Protein 8BAX (pdb70)

Secondary structure (DSSP, 8-state):
----SEEEEEETTEEEEEESS-SSEEES-HHHHHHHHHHTPPP-EE--SS--GGGGGGGSTTSEE-B-SSSB-HHHHHHH--SEEEE-GGGGGGHHHHHHHS-EEE----GGGHHHHHHHHHHHHHHHHT-HHHHHHHHHHHHHHHHHHHTT-TT--EEEEEEETTEEEEE-TTSTTTHHHHTT-PPBSSTT----STT-EEE-HHHHHHH--SEEEEEEHHHHHTSS--HHHHH-SHHHHTSHHHHTT-EEEE-HHHHTS--SSHHHHHHHHHHHHHHH-

B-factor: mean 32.68, std 13.26, range [14.47, 183.55]

Nearest PDB structures (foldseek):
  8baw-assembly2_B  TM=1.001E+00  e=1.312E-54  Geobacillus stearothermophilus
  5lwh-assembly1_A  TM=9.461E-01  e=7.878E-35  Campylobacter jejuni
  5tcy-assembly3_C  TM=9.476E-01  e=1.260E-33  Campylobacter jejuni BJ-CJGB96299
  5oah-assembly2_B  TM=9.542E-01  e=1.905E-33  Campylobacter jejuni
  5mbt-assembly3_C  TM=9.292E-01  e=2.709E-32  Campylobacter jejuni

Foldseek 3Di:
DDDDQWDWAQAPQGTFTFGQQWDEEEELAVQVVVQCVLLVHDYAAYALPFAQPVNCVNVDPSHDHQHHSQDGNLVVLQVRLGREYEHEDSCSVVQVVSVVRYTYHYQYAQQLCRLVSLLVSSCVVCRSNVNNVVSVVLNVVLVVLLVVQLVQLPPFAEWEWEDDPLFIATDEDSELPPCVCVRSPNHHLDNPQDFHDLRHHTDDLLVVLVSQGLAYEYEQPCCRVVVDGDTCVSQPDDSNCNHNRNVVVLYQYQYCSLRPSHDSHSVSSSVRSVSVVVSRD

Sequence (281 aa):
TEQAEEMTIKHQLGEAKVKKNPEKVVVFDFGVLDTLDKLGVKVTALPQMNVPKYLEKYKSSDYQNVGSLMEPDFEKLSEIKPDVIFISGRRQANLYDKLKEIGPTVYIGIDTQHYWDSFTNNMKLIGQMFGKEKEVDEELANIEKQIEEVKTKAADKKALIILTTGGKVSAYGKGSRFGLIHDVLGVPAADPNLKVTNPHGQSVSFEYIAEKNPDYLFVIDRDAVVEGKPTAKQTIENALVKKTKAYQNGHIVYLDPNYWYLSGGGLTSVSEMIKQVEEGLK

Structure (mmCIF, N/CA/C/O backbone):
data_8BAX
#
_entry.id   8BAX
#
_cell.length_a   34.158
_cell.length_b   66.652
_cell.length_c   117.055
_cell.angle_alpha   90.000
_cell.angle_beta   90.000
_cell.angle_gamma   90.000
#
_symmetry.space_group_name_H-M   'P 21 21 21'
#
loop_
_entity.id
_entity.type
_entity.pdbx_description
1 polymer 'Siderophore ABC transporter substrate-binding protein'
2 non-polymer 'FE (III) ION'
3 non-polymer Azotochelin
4 water water
#
loop_
_atom_site.group_PDB
_atom_site.id
_atom_site.type_symbol
_atom_site.label_atom_id
_atom_site.label_alt_id
_atom_site.label_comp_id
_atom_site.label_asym_id
_atom_site.label_entity_id
_atom_site.label_seq_id
_atom_site.pdbx_PDB_ins_code
_atom_site.Cartn_x
_atom_site.Cartn_y
_atom_site.Cartn_z
_atom_site.occupancy
_atom_site.B_iso_or_equiv
_atom_site.auth_seq_id
_atom_site.auth_comp_id
_atom_site.auth_asym_id
_atom_site.auth_atom_id
_atom_site.pdbx_PDB_model_num
ATOM 1 N N . THR A 1 20 ? 23.086 7.796 -46.275 1.000 38.131 20 THR A N 1
ATOM 2 C CA . THR A 1 20 ? 24.252 6.933 -45.940 1.000 38.406 20 THR A CA 1
ATOM 3 C C . THR A 1 20 ? 23.764 5.603 -45.371 1.000 42.474 20 THR A C 1
ATOM 4 O O . THR A 1 20 ? 22.915 5.590 -44.480 1.000 49.847 20 THR A O 1
ATOM 15 N N . GLU A 1 21 ? 24.341 4.503 -45.876 1.000 42.005 21 GLU A N 1
ATOM 16 C CA . GLU A 1 21 ? 24.053 3.161 -45.385 1.000 37.233 21 GLU A CA 1
ATOM 17 C C . GLU A 1 21 ? 24.786 2.957 -44.056 1.000 35.424 21 GLU A C 1
ATOM 18 O O . GLU A 1 21 ? 26.009 3.089 -43.977 1.000 38.607 21 GLU A O 1
ATOM 30 N N . GLN A 1 22 ? 24.022 2.643 -43.007 1.000 37.862 22 GLN A N 1
ATOM 31 C CA . GLN A 1 22 ? 24.563 2.480 -41.667 1.000 40.464 22 GLN A CA 1
ATOM 32 C C . GLN A 1 22 ? 24.516 1.006 -41.283 1.000 44.999 22 GLN A C 1
ATOM 33 O O . GLN A 1 22 ? 23.803 0.219 -41.907 1.000 37.009 22 GLN A O 1
ATOM 47 N N . ALA A 1 23 ? 25.295 0.651 -40.252 1.000 48.896 23 ALA A N 1
ATOM 48 C CA . ALA A 1 23 ? 25.179 -0.644 -39.590 1.000 40.994 23 ALA A CA 1
ATOM 49 C C . ALA A 1 23 ? 23.728 -0.865 -39.131 1.000 41.469 23 ALA A C 1
ATOM 50 O O . ALA A 1 23 ? 23.036 0.094 -38.782 1.000 44.044 23 ALA A O 1
ATOM 57 N N . GLU A 1 24 ? 23.260 -2.128 -39.172 1.000 43.673 24 GLU A N 1
ATOM 58 C CA . GLU A 1 24 ? 21.931 -2.507 -38.699 1.000 43.408 24 GLU A CA 1
ATOM 59 C C . GLU A 1 24 ? 21.937 -2.872 -37.212 1.000 41.398 24 GLU A C 1
ATOM 60 O O . GLU A 1 24 ? 20.884 -2.848 -36.568 1.000 67.308 24 GLU A O 1
ATOM 72 N N . GLU A 1 25 ? 23.100 -3.273 -36.677 1.000 32.840 25 GLU A N 1
ATOM 73 C CA . GLU A 1 25 ? 23.218 -3.630 -35.274 1.000 36.045 25 GLU A CA 1
ATOM 74 C C . GLU A 1 25 ? 23.723 -2.436 -34.489 1.000 34.310 25 GLU A C 1
ATOM 75 O O . GLU A 1 25 ? 24.490 -1.627 -35.001 1.000 37.546 25 GLU A O 1
ATOM 87 N N . MET A 1 26 ? 23.331 -2.420 -33.219 1.000 29.457 26 MET A N 1
ATOM 88 C CA . MET A 1 26 ? 23.895 -1.560 -32.192 1.000 25.020 26 MET A CA 1
ATOM 89 C C . MET A 1 26 ? 25.064 -2.293 -31.536 1.000 26.288 26 MET A C 1
ATOM 90 O O . MET A 1 26 ? 24.968 -3.499 -31.319 1.000 30.651 26 MET A O 1
ATOM 104 N N . THR A 1 27 ? 26.110 -1.548 -31.153 1.000 27.654 27 THR A N 1
ATOM 105 C CA . THR A 1 27 ? 27.202 -2.066 -30.343 1.000 27.504 27 THR A CA 1
ATOM 106 C C . THR A 1 27 ? 27.065 -1.456 -28.953 1.000 27.537 27 THR A C 1
ATOM 107 O O . THR A 1 27 ? 27.152 -0.243 -28.785 1.000 36.751 27 THR A O 1
ATOM 118 N N . ILE A 1 28 ? 26.811 -2.301 -27.965 1.000 26.393 28 ILE A N 1
ATOM 119 C CA . ILE A 1 28 ? 26.390 -1.826 -26.659 1.000 27.294 28 ILE A CA 1
ATOM 120 C C . ILE A 1 28 ? 27.462 -2.264 -25.678 1.000 25.026 28 ILE A C 1
ATOM 121 O O . ILE A 1 28 ? 27.594 -3.459 -25.430 1.000 26.937 28 ILE A O 1
ATOM 137 N N . LYS A 1 29 ? 28.260 -1.301 -25.200 1.000 25.917 29 LYS A N 1
ATOM 138 C CA . LYS A 1 29 ? 29.265 -1.575 -24.182 1.000 27.606 29 LYS A CA 1
ATOM 139 C C . LYS A 1 29 ? 28.571 -1.501 -22.827 1.000 26.891 29 LYS A C 1
ATOM 140 O O . LYS A 1 29 ? 28.027 -0.470 -22.449 1.000 31.071 29 LYS A O 1
ATOM 159 N N . HIS A 1 30 ? 28.523 -2.621 -22.110 1.000 27.939 30 HIS A N 1
ATOM 160 C CA . HIS A 1 30 ? 27.851 -2.646 -20.819 1.000 24.490 30 HIS A CA 1
ATOM 161 C C . HIS A 1 30 ? 28.843 -3.131 -19.773 1.000 19.770 30 HIS A C 1
ATOM 162 O O . HIS A 1 30 ? 29.983 -3.436 -20.074 1.000 23.882 30 HIS A O 1
ATOM 177 N N . GLN A 1 31 ? 28.395 -3.162 -18.520 1.000 22.916 31 GLN A N 1
ATOM 178 C CA . GLN A 1 31 ? 29.268 -3.412 -17.387 1.000 25.670 31 GLN A CA 1
ATOM 179 C C . GLN A 1 31 ? 29.943 -4.784 -17.489 1.000 23.179 31 GLN A C 1
ATOM 180 O O . GLN A 1 31 ? 31.028 -4.970 -16.942 1.000 29.381 31 GLN A O 1
ATOM 194 N N . LEU A 1 32 ? 29.360 -5.735 -18.240 1.000 26.911 32 LEU A N 1
ATOM 195 C CA . LEU A 1 32 ? 29.914 -7.084 -18.313 1.000 23.639 32 LEU A CA 1
ATOM 196 C C . LEU A 1 32 ? 30.551 -7.397 -19.672 1.000 22.401 32 LEU A C 1
ATOM 197 O O . LEU A 1 32 ? 31.088 -8.479 -19.836 1.000 25.330 32 LEU A O 1
ATOM 213 N N . GLY A 1 33 ? 30.576 -6.449 -20.607 1.000 26.551 33 GLY A N 1
ATOM 214 C CA . GLY A 1 33 ? 31.150 -6.735 -21.912 1.000 27.340 33 GLY A CA 1
ATOM 215 C C . GLY A 1 33 ? 30.483 -5.904 -22.991 1.000 25.494 33 GLY A C 1
ATOM 216 O O . GLY A 1 33 ? 30.031 -4.797 -22.732 1.000 28.882 33 GLY A O 1
ATOM 220 N N . GLU A 1 34 ? 30.458 -6.436 -24.211 1.000 25.654 34 GLU A N 1
ATOM 221 C CA . GLU A 1 34 ? 29.839 -5.724 -25.309 1.000 31.810 34 GLU A CA 1
ATOM 222 C C . GLU A 1 34 ? 28.900 -6.693 -26.015 1.000 31.975 34 GLU A C 1
ATOM 223 O O . GLU A 1 34 ? 29.230 -7.861 -26.213 1.000 31.797 34 GLU A O 1
ATOM 235 N N . ALA A 1 35 ? 27.694 -6.205 -26.310 1.000 28.109 35 ALA A N 1
ATOM 236 C CA . ALA A 1 35 ? 26.709 -6.969 -27.048 1.000 30.859 35 ALA A CA 1
ATOM 237 C C . ALA A 1 35 ? 26.454 -6.268 -28.374 1.000 30.788 35 ALA A C 1
ATOM 238 O O . ALA A 1 35 ? 26.597 -5.052 -28.468 1.000 28.738 35 ALA A O 1
ATOM 245 N N . LYS A 1 36 ? 26.126 -7.057 -29.397 1.000 26.152 36 LYS A N 1
ATOM 246 C CA . LYS A 1 36 ? 25.678 -6.551 -30.677 1.000 31.821 36 LYS A CA 1
ATOM 247 C C . LYS A 1 36 ? 24.216 -6.944 -30.830 1.000 42.567 36 LYS A C 1
ATOM 248 O O . LYS A 1 36 ? 23.913 -8.130 -30.777 1.000 34.402 36 LYS A O 1
ATOM 267 N N . VAL A 1 37 ? 23.325 -5.961 -30.981 1.000 47.109 37 VAL A N 1
ATOM 268 C CA . VAL A 1 37 ? 21.894 -6.218 -30.981 1.000 39.168 37 VAL A CA 1
ATOM 269 C C . VAL A 1 37 ? 21.274 -5.539 -32.197 1.000 29.899 37 VAL A C 1
ATOM 270 O O . VAL A 1 37 ? 21.498 -4.353 -32.410 1.000 31.228 37 VAL A O 1
ATOM 283 N N . LYS A 1 38 ? 20.462 -6.275 -32.961 1.000 30.504 38 LYS A N 1
ATOM 284 C CA . LYS A 1 38 ? 19.702 -5.667 -34.036 1.000 34.845 38 LYS A CA 1
ATOM 285 C C . LYS A 1 38 ? 18.878 -4.526 -33.460 1.000 34.284 38 LYS A C 1
ATOM 286 O O . LYS A 1 38 ? 18.220 -4.703 -32.435 1.000 36.671 38 LYS A O 1
ATOM 305 N N . LYS A 1 39 ? 18.887 -3.375 -34.134 1.000 36.869 39 LYS A N 1
ATOM 306 C CA . LYS A 1 39 ? 17.943 -2.325 -33.800 1.000 32.364 39 LYS A CA 1
ATOM 307 C C . LYS A 1 39 ? 16.542 -2.910 -33.920 1.000 31.188 39 LYS A C 1
ATOM 308 O O . LYS A 1 39 ? 16.274 -3.681 -34.838 1.000 74.838 39 LYS A O 1
ATOM 327 N N . ASN A 1 40 ? 15.667 -2.538 -32.969 1.000 45.963 40 ASN A N 1
ATOM 328 C CA . ASN A 1 40 ? 14.282 -2.980 -32.988 1.000 36.169 40 ASN A CA 1
ATOM 329 C C . ASN A 1 40 ? 14.237 -4.505 -32.949 1.000 30.252 40 ASN A C 1
ATOM 330 O O . ASN A 1 40 ? 13.564 -5.138 -33.753 1.000 51.478 40 ASN A O 1
ATOM 341 N N . PRO A 1 41 ? 14.911 -5.144 -31.976 1.000 34.592 41 PRO A N 1
ATOM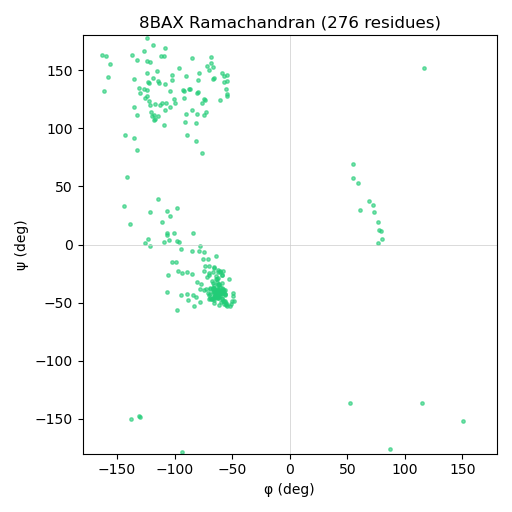 342 C CA . PRO A 1 41 ? 14.977 -6.604 -31.948 1.000 29.501 41 PRO A CA 1
ATOM 343 C C . PRO A 1 41 ? 13.600 -7.217 -31.695 1.000 29.436 41 PRO A C 1
ATOM 344 O O . PRO A 1 41 ? 12.814 -6.663 -30.940 1.000 30.152 41 PRO A O 1
ATOM 355 N N . GLU A 1 42 ? 13.315 -8.355 -32.341 1.000 39.544 42 GLU A N 1
ATOM 356 C CA . GLU A 1 42 ? 11.985 -8.944 -32.380 1.000 39.001 42 GLU A CA 1
ATOM 357 C C . GLU A 1 42 ? 11.658 -9.672 -31.075 1.000 26.107 42 GLU A C 1
ATOM 358 O O . GLU A 1 42 ? 10.584 -9.467 -30.513 1.000 31.542 42 GLU A O 1
ATOM 370 N N . LYS A 1 43 ? 12.589 -10.522 -30.629 1.000 31.179 43 LYS A N 1
ATOM 371 C CA . LYS A 1 43 ? 12.335 -11.429 -29.531 1.000 29.998 43 LYS A CA 1
ATOM 372 C C . LYS A 1 43 ? 13.125 -10.961 -28.309 1.000 25.989 43 LYS A C 1
ATOM 373 O O . LYS A 1 43 ? 14.330 -11.145 -28.225 1.000 31.376 43 LYS A O 1
ATOM 392 N N . VAL A 1 44 ? 12.391 -10.338 -27.388 1.000 20.733 44 VAL A N 1
ATOM 393 C CA . VAL A 1 44 ? 12.970 -9.618 -26.271 1.000 25.252 44 VAL A CA 1
ATOM 394 C C . VAL A 1 44 ? 12.647 -10.398 -25.007 1.000 20.678 44 VAL A C 1
ATOM 395 O O . VAL A 1 44 ? 11.477 -10.694 -24.772 1.000 27.537 44 VAL A O 1
ATOM 408 N N . VAL A 1 45 ? 13.725 -10.780 -24.315 1.000 19.235 45 VAL A N 1
ATOM 409 C CA . VAL A 1 45 ? 13.635 -11.521 -23.080 1.000 19.472 45 VAL A CA 1
ATOM 410 C C . VAL A 1 45 ? 14.174 -10.632 -21.963 1.000 16.923 45 VAL A C 1
ATOM 411 O O . VAL A 1 45 ? 15.223 -10.005 -22.095 1.000 22.665 45 VAL A O 1
ATOM 424 N N . VAL A 1 46 ? 13.511 -10.686 -20.800 1.000 19.014 46 VAL A N 1
ATOM 425 C CA . VAL A 1 46 ? 13.804 -9.710 -19.759 1.000 23.993 46 VAL A CA 1
ATOM 426 C C . VAL A 1 46 ? 13.919 -10.386 -18.389 1.000 20.176 46 VAL A C 1
ATOM 427 O O . VAL A 1 46 ? 12.942 -10.988 -17.961 1.000 22.743 46 VAL A O 1
ATOM 440 N N . PHE A 1 47 ? 15.105 -10.298 -17.765 1.000 21.508 47 PHE A N 1
ATOM 441 C CA . PHE A 1 47 ? 15.274 -10.807 -16.402 1.000 21.209 47 PHE A CA 1
ATOM 442 C C . PHE A 1 47 ? 15.382 -9.703 -15.350 1.000 18.533 47 PHE A C 1
ATOM 443 O O . PHE A 1 47 ? 15.588 -10.030 -14.183 1.000 21.213 47 PHE A O 1
ATOM 460 N N . ASP A 1 48 ? 15.147 -8.445 -15.722 1.000 18.922 48 ASP A N 1
ATOM 461 C CA . ASP A 1 48 ? 15.185 -7.297 -14.842 1.000 17.893 48 ASP A CA 1
ATOM 462 C C . ASP A 1 48 ? 13.808 -6.653 -14.919 1.000 17.912 48 ASP A C 1
ATOM 463 O O . ASP A 1 48 ? 13.327 -6.276 -15.976 1.000 20.306 48 ASP A O 1
ATOM 472 N N . PHE A 1 49 ? 13.117 -6.565 -13.771 1.000 21.293 49 PHE A N 1
ATOM 473 C CA . PHE A 1 49 ? 11.749 -6.089 -13.789 1.000 26.509 49 PHE A CA 1
ATOM 474 C C . PHE A 1 49 ? 11.674 -4.577 -14.012 1.000 35.372 49 PHE A C 1
ATOM 475 O O . PHE A 1 49 ? 10.602 -4.090 -14.373 1.000 48.140 49 PHE A O 1
ATOM 492 N N . GLY A 1 50 ? 12.758 -3.846 -13.701 1.000 27.847 50 GLY A N 1
ATOM 493 C CA . GLY A 1 50 ? 12.836 -2.435 -14.004 1.000 22.360 50 GLY A CA 1
ATOM 494 C C . GLY A 1 50 ? 12.754 -2.271 -15.535 1.000 20.307 50 GLY A C 1
ATOM 495 O O . GLY A 1 50 ? 12.013 -1.446 -16.024 1.000 24.062 50 GLY A O 1
ATOM 499 N N . VAL A 1 51 ? 13.526 -3.095 -16.222 1.000 18.290 51 VAL A N 1
ATOM 500 C CA . VAL A 1 51 ? 13.479 -3.065 -17.692 1.000 18.312 51 VAL A CA 1
ATOM 501 C C . VAL A 1 51 ? 12.079 -3.453 -18.157 1.000 19.240 51 VAL A C 1
ATOM 502 O O . VAL A 1 51 ? 11.526 -2.854 -19.080 1.000 20.239 51 VAL A O 1
ATOM 515 N N . LEU A 1 52 ? 11.516 -4.516 -17.592 1.000 21.286 52 LEU A N 1
ATOM 516 C CA . LEU A 1 52 ? 10.166 -4.920 -17.935 1.000 19.747 52 LEU A CA 1
ATOM 517 C C . LEU A 1 52 ? 9.184 -3.758 -17.840 1.000 20.327 52 LEU A C 1
ATOM 518 O O . LEU A 1 52 ? 8.378 -3.556 -18.753 1.000 25.896 52 LEU A O 1
ATOM 534 N N . ASP A 1 53 ? 9.169 -3.043 -16.697 1.000 23.884 53 ASP A N 1
ATOM 535 C CA . ASP A 1 53 ? 8.205 -1.960 -16.544 1.000 24.666 53 ASP A CA 1
ATOM 536 C C . ASP A 1 53 ? 8.467 -0.842 -17.578 1.000 19.762 53 ASP A C 1
ATOM 537 O O . ASP A 1 53 ? 7.547 -0.097 -17.934 1.000 26.048 53 ASP A O 1
ATOM 546 N N . THR A 1 54 ? 9.732 -0.696 -17.971 1.000 18.793 54 THR A N 1
ATOM 547 C CA . THR A 1 54 ? 10.139 0.317 -18.926 1.000 18.791 54 THR A CA 1
ATOM 548 C C . THR A 1 54 ? 9.580 -0.030 -20.302 1.000 18.561 54 THR A C 1
ATOM 549 O O . THR A 1 54 ? 8.951 0.818 -20.939 1.000 22.960 54 THR A O 1
ATOM 560 N N . LEU A 1 55 ? 9.728 -1.295 -20.694 1.000 22.990 55 LEU A N 1
ATOM 561 C CA . LEU A 1 55 ? 9.193 -1.743 -21.982 1.000 24.544 55 LEU A CA 1
ATOM 562 C C . LEU A 1 55 ? 7.663 -1.677 -21.974 1.000 24.212 55 LEU A C 1
ATOM 563 O O . LEU A 1 55 ? 7.053 -1.223 -22.934 1.000 27.447 55 LEU A O 1
ATOM 579 N N . ASP A 1 56 ? 7.037 -2.020 -20.820 1.000 30.375 56 ASP A N 1
ATOM 580 C CA . ASP A 1 56 ? 5.597 -1.875 -20.656 1.000 30.624 56 ASP A CA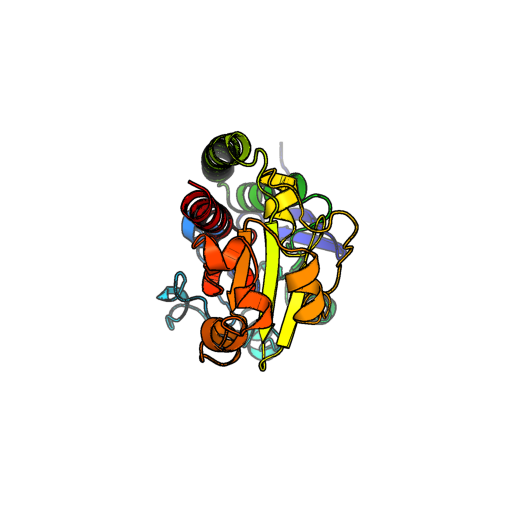 1
ATOM 581 C C . ASP A 1 56 ? 5.163 -0.419 -20.901 1.000 26.628 56 ASP A C 1
ATOM 582 O O . ASP A 1 56 ? 4.261 -0.133 -21.712 1.000 26.627 56 ASP A O 1
ATOM 591 N N . LYS A 1 57 ? 5.844 0.515 -20.212 1.000 36.939 57 LYS A N 1
ATOM 592 C CA . LYS A 1 57 ? 5.548 1.935 -20.300 1.000 34.344 57 LYS A CA 1
ATOM 593 C C . LYS A 1 57 ? 5.659 2.422 -21.748 1.000 27.885 57 LYS A C 1
ATOM 594 O O . LYS A 1 57 ? 4.859 3.266 -22.177 1.000 30.184 57 LYS A O 1
ATOM 613 N N . LEU A 1 58 ? 6.669 1.909 -22.476 1.000 22.118 58 LEU A N 1
ATOM 614 C CA . LEU A 1 58 ? 6.968 2.347 -23.836 1.000 26.215 58 LEU A CA 1
ATOM 615 C C . LEU A 1 58 ? 6.140 1.619 -24.889 1.000 25.943 58 LEU A C 1
ATOM 616 O O . LEU A 1 58 ? 6.267 1.948 -26.093 1.000 32.176 58 LEU A O 1
ATOM 632 N N . GLY A 1 59 ? 5.346 0.611 -24.493 1.000 26.670 59 GLY A N 1
ATOM 633 C CA . GLY A 1 59 ? 4.591 -0.145 -25.498 1.000 28.730 59 GLY A CA 1
ATOM 634 C C . GLY A 1 59 ? 5.470 -1.077 -26.332 1.000 28.504 59 GLY A C 1
ATOM 635 O O . GLY A 1 59 ? 5.150 -1.343 -27.493 1.000 35.592 59 GLY A O 1
ATOM 639 N N . VAL A 1 60 ? 6.591 -1.553 -25.790 1.000 26.433 60 VAL A N 1
ATOM 640 C CA . VAL A 1 60 ? 7.456 -2.492 -26.488 1.000 25.807 60 VAL A CA 1
ATOM 641 C C . VAL A 1 60 ? 7.059 -3.928 -26.148 1.000 26.100 60 VAL A C 1
ATOM 642 O O . VAL A 1 60 ? 6.949 -4.310 -24.978 1.000 26.917 60 VAL A O 1
ATOM 655 N N . LYS A 1 61 ? 6.922 -4.759 -27.180 1.000 32.372 61 LYS A N 1
ATOM 656 C CA . LYS A 1 61 ? 6.476 -6.139 -27.048 1.000 36.850 61 LYS A CA 1
ATOM 657 C C . LYS A 1 61 ? 7.589 -6.999 -26.465 1.000 27.623 61 LYS A C 1
ATOM 658 O O . LYS A 1 61 ? 8.722 -6.960 -26.933 1.000 32.885 61 LYS A O 1
ATOM 677 N N . VAL A 1 62 ? 7.266 -7.693 -25.360 1.000 28.868 62 VAL A N 1
ATOM 678 C CA . VAL A 1 62 ? 8.184 -8.627 -24.749 1.000 25.685 62 VAL A CA 1
ATOM 679 C C . VAL A 1 62 ? 7.804 -10.059 -25.100 1.000 27.145 62 VAL A C 1
ATOM 680 O O . VAL A 1 62 ? 6.617 -10.369 -25.161 1.000 25.976 62 VAL A O 1
ATOM 693 N N . THR A 1 63 ? 8.814 -10.934 -25.249 1.000 24.236 63 THR A N 1
ATOM 694 C CA . THR A 1 63 ? 8.605 -12.339 -25.603 1.000 24.384 63 THR A CA 1
ATOM 695 C C . THR A 1 63 ? 8.553 -13.235 -24.360 1.000 21.736 63 THR A C 1
ATOM 696 O O . THR A 1 63 ? 7.720 -14.140 -24.307 1.000 26.350 63 THR A O 1
ATOM 707 N N . ALA A 1 64 ? 9.470 -13.007 -23.405 1.000 20.750 64 ALA A N 1
ATOM 708 C CA . ALA A 1 64 ? 9.638 -13.922 -22.290 1.000 20.107 64 ALA A CA 1
ATOM 709 C C . ALA A 1 64 ? 10.255 -13.220 -21.096 1.000 17.439 64 ALA A C 1
ATOM 710 O O . ALA A 1 64 ? 11.013 -12.266 -21.210 1.000 20.224 64 ALA A O 1
ATOM 717 N N . LEU A 1 65 ? 9.961 -13.802 -19.933 1.000 20.012 65 LEU A N 1
ATOM 718 C CA . LEU A 1 65 ? 10.446 -13.326 -18.654 1.000 20.388 65 LEU A CA 1
ATOM 719 C C . LEU A 1 65 ? 10.339 -14.482 -17.667 1.000 20.279 65 LEU A C 1
ATOM 720 O O . LEU A 1 65 ? 9.570 -15.425 -17.882 1.000 23.946 65 LEU A O 1
ATOM 736 N N . PRO A 1 66 ? 11.065 -14.407 -16.528 1.000 20.906 66 PRO A N 1
ATOM 737 C CA . PRO A 1 66 ? 10.908 -15.388 -15.450 1.000 22.069 66 PRO A CA 1
ATOM 738 C C . PRO A 1 66 ? 9.610 -15.130 -14.701 1.000 19.614 66 PRO A C 1
ATOM 739 O O . PRO A 1 66 ? 9.495 -14.105 -14.053 1.000 24.386 66 PRO A O 1
ATOM 750 N N . GLN A 1 67 ? 8.632 -16.038 -14.817 1.000 21.392 67 GLN A N 1
ATOM 751 C CA . GLN A 1 67 ? 7.293 -15.799 -14.297 1.000 22.775 67 GLN A CA 1
ATOM 752 C C . GLN A 1 67 ? 7.110 -16.414 -12.916 1.000 22.023 67 GLN A C 1
ATOM 753 O O . GLN A 1 67 ? 5.994 -16.394 -12.415 1.000 23.938 67 GLN A O 1
ATOM 767 N N . MET A 1 68 ? 8.159 -17.015 -12.361 1.000 24.502 68 MET A N 1
ATOM 768 C CA . MET A 1 68 ? 8.039 -17.644 -11.043 1.000 27.591 68 MET A CA 1
ATOM 769 C C . MET A 1 68 ? 7.684 -16.621 -9.962 1.000 28.034 68 MET A C 1
ATOM 770 O O . MET A 1 68 ? 6.901 -16.926 -9.070 1.000 29.322 68 MET A O 1
ATOM 784 N N . ASN A 1 69 ? 8.257 -15.411 -10.022 1.000 27.323 69 ASN A N 1
ATOM 785 C CA . ASN A 1 69 ? 7.973 -14.396 -9.019 1.000 27.154 69 ASN A CA 1
ATOM 786 C C . ASN A 1 69 ? 7.921 -13.023 -9.687 1.000 26.351 69 ASN A C 1
ATOM 787 O O . ASN A 1 69 ? 8.945 -12.345 -9.760 1.000 45.232 69 ASN A O 1
ATOM 798 N N . VAL A 1 70 ? 6.707 -12.594 -10.053 1.000 22.930 70 VAL A N 1
ATOM 799 C CA . VAL A 1 70 ? 6.499 -11.355 -10.792 1.000 22.998 70 VAL A CA 1
ATOM 800 C C . VAL A 1 70 ? 5.959 -10.300 -9.817 1.000 22.652 70 VAL A C 1
ATOM 801 O O . VAL A 1 70 ? 4.976 -10.593 -9.121 1.000 23.145 70 VAL A O 1
ATOM 814 N N . PRO A 1 71 ? 6.516 -9.057 -9.799 1.000 20.498 71 PRO A N 1
ATOM 815 C CA . PRO A 1 71 ? 5.988 -7.963 -8.980 1.000 20.736 71 PRO A CA 1
ATOM 816 C C . PRO A 1 71 ? 4.509 -7.717 -9.240 1.000 18.768 71 PRO A C 1
ATOM 817 O O . PRO A 1 71 ? 4.065 -7.789 -10.393 1.000 20.440 71 PRO A O 1
ATOM 828 N N . LYS A 1 72 ? 3.765 -7.431 -8.162 1.000 22.016 72 LYS A N 1
ATOM 829 C CA . LYS A 1 72 ? 2.327 -7.244 -8.274 1.000 22.845 72 LYS A CA 1
ATOM 830 C C . LYS A 1 72 ? 1.953 -6.294 -9.428 1.000 22.302 72 LYS A C 1
ATOM 831 O O . LYS A 1 72 ? 1.001 -6.588 -10.141 1.000 25.350 72 LYS A O 1
ATOM 850 N N . TYR A 1 73 ? 2.608 -5.123 -9.531 1.000 26.682 73 TYR A N 1
ATOM 851 C CA . TYR A 1 73 ? 2.225 -4.124 -10.519 1.000 22.138 73 TYR A CA 1
ATOM 852 C C . TYR A 1 73 ? 2.465 -4.640 -11.940 1.000 22.532 73 TYR A C 1
ATOM 853 O O . TYR A 1 73 ? 1.872 -4.106 -12.870 1.000 25.129 73 TYR A O 1
ATOM 871 N N . LEU A 1 74 ? 3.319 -5.655 -12.107 1.000 20.757 74 LEU A N 1
ATOM 872 C CA . LEU A 1 74 ? 3.585 -6.215 -13.440 1.000 22.282 74 LEU A CA 1
ATOM 873 C C . LEU A 1 74 ? 2.867 -7.555 -13.638 1.000 20.663 74 LEU A C 1
ATOM 874 O O . LEU A 1 74 ? 3.240 -8.353 -14.495 1.000 22.280 74 LEU A O 1
ATOM 890 N N . GLU A 1 75 ? 1.780 -7.792 -12.894 1.000 20.753 75 GLU A N 1
ATOM 891 C CA . GLU A 1 75 ? 1.128 -9.095 -12.906 1.000 25.151 75 GLU A CA 1
ATOM 892 C C . GLU A 1 75 ? 0.573 -9.468 -14.296 1.000 23.326 75 GLU A C 1
ATOM 893 O O . GLU A 1 75 ? 0.364 -10.649 -14.552 1.000 26.324 75 GLU A O 1
ATOM 905 N N . LYS A 1 76 ? 0.311 -8.516 -15.205 1.000 23.697 76 LYS A N 1
ATOM 906 C CA . LYS A 1 76 ? -0.136 -8.892 -16.548 1.000 24.101 76 LYS A CA 1
ATOM 907 C C . LYS A 1 76 ? 0.902 -9.754 -17.267 1.000 22.748 76 LYS A C 1
ATOM 908 O O . LYS A 1 76 ? 0.554 -10.515 -18.170 1.000 25.359 76 LYS A O 1
ATOM 927 N N . TYR A 1 77 ? 2.169 -9.646 -16.859 1.000 22.109 77 TYR A N 1
ATOM 928 C CA . TYR A 1 77 ? 3.253 -10.415 -17.448 1.000 21.622 77 TYR A CA 1
ATOM 929 C C . TYR A 1 77 ? 3.281 -11.860 -16.945 1.000 22.447 77 TYR A C 1
ATOM 930 O O . TYR A 1 77 ? 4.136 -12.633 -17.375 1.000 23.335 77 TYR A O 1
ATOM 948 N N . LYS A 1 78 ? 2.349 -12.218 -16.044 1.000 22.137 78 LYS A N 1
ATOM 949 C CA . LYS A 1 78 ? 2.106 -13.607 -15.702 1.000 21.663 78 LYS A CA 1
ATOM 950 C C . LYS A 1 78 ? 1.327 -14.339 -16.793 1.000 19.034 78 LYS A C 1
ATOM 951 O O . LYS A 1 78 ? 1.234 -15.559 -16.747 1.000 23.176 78 LYS A O 1
ATOM 970 N N . SER A 1 79 ? 0.754 -13.609 -17.753 1.000 23.376 79 SER A N 1
ATOM 971 C CA . SER A 1 79 ? -0.020 -14.218 -18.824 1.000 26.824 79 SER A CA 1
ATOM 972 C C . SER A 1 79 ? 0.801 -15.247 -19.597 1.000 25.628 79 SER A C 1
ATOM 973 O O . SER A 1 79 ? 2.007 -15.079 -19.798 1.000 24.962 79 SER A O 1
ATOM 981 N N . SER A 1 80 ? 0.101 -16.304 -20.034 1.000 27.376 80 SER A N 1
ATOM 982 C CA . SER A 1 80 ? 0.643 -17.323 -20.924 1.000 29.269 80 SER A CA 1
ATOM 983 C C . SER A 1 80 ? 1.012 -16.748 -22.292 1.000 28.310 80 SER A C 1
ATOM 984 O O . SER A 1 80 ? 1.636 -17.440 -23.095 1.000 27.809 80 SER A O 1
ATOM 992 N N . ASP A 1 81 ? 0.630 -15.496 -22.574 1.000 23.530 81 ASP A N 1
ATOM 993 C CA . ASP A 1 81 ? 1.100 -14.847 -23.796 1.000 25.010 81 ASP A CA 1
ATOM 994 C C . ASP A 1 81 ? 2.620 -14.695 -23.801 1.000 24.128 81 ASP A C 1
ATOM 995 O O . ASP A 1 81 ? 3.232 -14.489 -24.849 1.000 29.910 81 ASP A O 1
ATOM 1004 N N . TYR A 1 82 ? 3.211 -14.697 -22.599 1.000 23.331 82 TYR A N 1
ATOM 1005 C CA . TYR A 1 82 ? 4.646 -14.562 -22.434 1.000 24.360 82 TYR A CA 1
ATOM 1006 C C . TYR A 1 82 ? 5.187 -15.950 -22.147 1.000 23.416 82 TYR A C 1
ATOM 1007 O O . TYR A 1 82 ? 4.555 -16.730 -21.428 1.000 31.919 82 TYR A O 1
ATOM 1025 N N . GLN A 1 83 ? 6.356 -16.242 -22.702 1.000 22.298 83 GLN A N 1
ATOM 1026 C CA . GLN A 1 83 ? 6.999 -17.509 -22.427 1.000 25.637 83 GLN A CA 1
ATOM 1027 C C . GLN A 1 83 ? 7.692 -17.403 -21.074 1.000 24.607 83 GLN A C 1
ATOM 1028 O O . GLN A 1 83 ? 8.276 -16.374 -20.719 1.000 24.438 83 GLN A O 1
ATOM 1042 N N . ASN A 1 84 ? 7.608 -18.503 -20.340 1.000 25.983 84 ASN A N 1
ATOM 1043 C CA . ASN A 1 84 ? 8.170 -18.558 -19.002 1.000 22.941 84 ASN A CA 1
ATOM 1044 C C . ASN A 1 84 ? 9.617 -19.032 -19.124 1.000 21.346 84 ASN A C 1
ATOM 1045 O O . ASN A 1 84 ? 9.853 -20.175 -19.519 1.000 26.102 84 ASN A O 1
ATOM 1056 N N . VAL A 1 85 ? 10.586 -18.162 -18.830 1.000 20.159 85 VAL A N 1
ATOM 1057 C CA . VAL A 1 85 ? 11.977 -18.583 -18.811 1.000 20.098 85 VAL A CA 1
ATOM 1058 C C . VAL A 1 85 ? 12.542 -18.696 -17.392 1.000 19.059 85 VAL A C 1
ATOM 1059 O O . VAL A 1 85 ? 13.749 -18.590 -17.210 1.000 22.676 85 VAL A O 1
ATOM 1072 N N . GLY A 1 86 ? 11.690 -18.987 -16.412 1.000 21.160 86 GLY A N 1
ATOM 1073 C CA . GLY A 1 86 ? 12.138 -19.549 -15.153 1.000 21.906 86 GLY A CA 1
ATOM 1074 C C . GLY A 1 86 ? 11.905 -18.605 -13.975 1.000 19.591 86 GLY A C 1
ATOM 1075 O O . GLY A 1 86 ? 10.831 -17.988 -13.877 1.000 23.790 86 GLY A O 1
ATOM 1079 N N . SER A 1 87 ? 12.935 -18.517 -13.120 1.000 22.690 87 SER A N 1
ATOM 1080 C CA . SER A 1 87 ? 12.984 -17.619 -11.980 1.000 25.650 87 SER A CA 1
ATOM 1081 C C . SER A 1 87 ? 14.161 -16.654 -12.137 1.000 24.610 87 SER A C 1
ATOM 1082 O O . SER A 1 87 ? 15.004 -16.837 -13.015 1.000 24.975 87 SER A O 1
ATOM 1090 N N . LEU A 1 88 ? 14.242 -15.654 -11.251 1.000 24.904 88 LEU A N 1
ATOM 1091 C CA . LEU A 1 88 ? 15.266 -14.619 -11.339 1.000 24.125 88 LEU A CA 1
ATOM 1092 C C . LEU A 1 88 ? 16.680 -15.194 -11.217 1.000 29.704 88 LEU A C 1
ATOM 1093 O O . LEU A 1 88 ? 17.610 -14.705 -11.858 1.000 27.888 88 LEU A O 1
ATOM 1109 N N . MET A 1 89 ? 16.842 -16.237 -10.401 1.000 30.109 89 MET A N 1
ATOM 1110 C CA . MET A 1 89 ? 18.150 -16.829 -10.158 1.000 31.189 89 MET A CA 1
ATOM 1111 C C . MET A 1 89 ? 18.369 -18.085 -11.014 1.000 25.276 89 MET A C 1
ATOM 1112 O O . MET A 1 89 ? 19.504 -18.558 -11.125 1.000 33.339 89 MET A O 1
ATOM 1126 N N . GLU A 1 90 ? 17.292 -18.643 -11.593 1.000 29.340 90 GLU A N 1
ATOM 1127 C CA . GLU A 1 90 ? 17.372 -19.925 -12.276 1.000 28.012 90 GLU A CA 1
ATOM 1128 C C . GLU A 1 90 ? 16.682 -19.824 -13.627 1.000 24.256 90 GLU A C 1
ATOM 1129 O O . GLU A 1 90 ? 15.530 -20.219 -13.785 1.000 24.037 90 GLU A O 1
ATOM 1141 N N . PRO A 1 91 ? 17.376 -19.284 -14.644 1.000 24.003 91 PRO A N 1
ATOM 1142 C CA . PRO A 1 91 ? 16.838 -19.273 -15.999 1.000 24.483 91 PRO A CA 1
ATOM 1143 C C . PRO A 1 91 ? 16.542 -20.688 -16.490 1.000 24.487 91 PRO A C 1
ATOM 1144 O O . PRO A 1 91 ? 17.236 -21.638 -16.124 1.000 31.404 91 PRO A O 1
ATOM 1155 N N . ASP A 1 92 ? 15.507 -20.810 -17.324 1.000 25.252 92 ASP A N 1
ATOM 1156 C CA . ASP A 1 92 ? 15.258 -22.029 -18.073 1.000 25.182 92 ASP A CA 1
ATOM 1157 C C . ASP A 1 92 ? 16.006 -21.932 -19.409 1.000 23.311 92 ASP A C 1
ATOM 1158 O O . ASP A 1 92 ? 15.492 -21.360 -20.377 1.000 24.257 92 ASP A O 1
ATOM 1167 N N . PHE A 1 93 ? 17.229 -22.478 -19.427 1.000 22.382 93 PHE A N 1
ATOM 1168 C CA . PHE A 1 93 ? 18.133 -22.353 -20.563 1.000 22.419 93 PHE A CA 1
ATOM 1169 C C . PHE A 1 93 ? 17.575 -23.096 -21.769 1.000 21.281 93 PHE A C 1
ATOM 1170 O O . PHE A 1 93 ? 17.784 -22.670 -22.920 1.000 27.906 93 PHE A O 1
ATOM 1187 N N . GLU A 1 94 ? 16.870 -24.211 -21.535 1.000 25.326 94 GLU A N 1
ATOM 1188 C CA . GLU A 1 94 ? 16.351 -24.992 -22.657 1.000 26.034 94 GLU A CA 1
ATOM 1189 C C . GLU A 1 94 ? 15.306 -24.170 -23.403 1.000 22.662 94 GLU A C 1
ATOM 1190 O O . GLU A 1 94 ? 15.293 -24.140 -24.648 1.000 28.025 94 GLU A O 1
ATOM 1202 N N . LYS A 1 95 ? 14.427 -23.528 -22.637 1.000 25.824 95 LYS A N 1
ATOM 1203 C CA . LYS A 1 95 ? 13.400 -22.665 -23.203 1.000 24.984 95 LYS A CA 1
ATOM 1204 C C . LYS A 1 95 ? 14.040 -21.482 -23.933 1.000 24.380 95 LYS A C 1
ATOM 1205 O O . LYS A 1 95 ? 13.616 -21.131 -25.039 1.000 27.588 95 LYS A O 1
ATOM 1224 N N . LEU A 1 96 ? 15.077 -20.888 -23.337 1.000 24.112 96 LEU A N 1
ATOM 1225 C CA . LEU A 1 96 ? 15.766 -19.768 -23.960 1.000 22.792 96 LEU A CA 1
ATOM 1226 C C . LEU A 1 96 ? 16.327 -20.216 -25.304 1.000 23.502 96 LEU A C 1
ATOM 1227 O O . LEU A 1 96 ? 16.253 -19.456 -26.277 1.000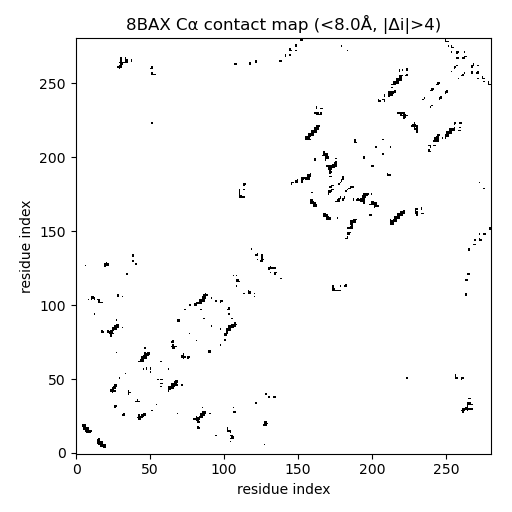 23.369 96 LEU A O 1
ATOM 1243 N N . SER A 1 97 ? 16.885 -21.440 -25.333 1.000 25.413 97 SER A N 1
ATOM 1244 C CA . SER A 1 97 ? 17.479 -21.991 -26.547 1.000 24.312 97 SER A CA 1
ATOM 1245 C C . SER A 1 97 ? 16.434 -22.278 -27.614 1.000 27.318 97 SER A C 1
ATOM 1246 O O . SER A 1 97 ? 16.785 -22.239 -28.806 1.000 29.268 97 SER A O 1
ATOM 1254 N N . GLU A 1 98 ? 15.205 -22.629 -27.205 1.000 24.946 98 GLU A N 1
ATOM 1255 C CA . GLU A 1 98 ? 14.101 -22.724 -28.158 1.000 30.162 98 GLU A CA 1
ATOM 1256 C C . GLU A 1 98 ? 13.756 -21.365 -28.761 1.000 27.558 98 GLU A C 1
ATOM 1257 O O . GLU A 1 98 ? 13.465 -21.256 -29.951 1.000 30.611 98 GLU A O 1
ATOM 1269 N N . ILE A 1 99 ? 13.705 -20.342 -27.907 1.000 27.279 99 ILE A N 1
ATOM 1270 C CA . ILE A 1 99 ? 13.241 -19.030 -28.323 1.000 26.565 99 ILE A CA 1
ATOM 1271 C C . ILE A 1 99 ? 14.255 -18.394 -29.266 1.000 24.403 99 ILE A C 1
ATOM 1272 O O . ILE A 1 99 ? 13.856 -17.771 -30.246 1.000 33.267 99 ILE A O 1
ATOM 1288 N N . LYS A 1 100 ? 15.549 -18.529 -28.934 1.000 28.161 100 LYS A N 1
ATOM 1289 C CA . LYS A 1 100 ? 16.637 -17.872 -29.650 1.000 28.276 100 LYS A CA 1
ATOM 1290 C C . LYS A 1 100 ? 16.375 -16.367 -29.699 1.000 25.375 100 LYS A C 1
ATOM 1291 O O . LYS A 1 100 ? 16.105 -15.754 -30.734 1.000 28.408 100 LYS A O 1
ATOM 1310 N N . PRO A 1 101 ? 16.462 -15.702 -28.544 1.000 24.237 101 PRO A N 1
ATOM 1311 C CA . PRO A 1 101 ? 16.100 -14.300 -28.454 1.000 22.915 101 PRO A CA 1
ATOM 1312 C C . PRO A 1 101 ? 17.069 -13.396 -29.204 1.000 26.958 101 PRO A C 1
ATOM 1313 O O . PRO A 1 101 ? 18.253 -13.714 -29.360 1.000 28.958 101 PRO A O 1
ATOM 1324 N N . ASP A 1 102 ? 16.537 -12.232 -29.561 1.000 30.055 102 ASP A N 1
ATOM 1325 C CA . ASP A 1 102 ? 17.293 -11.192 -30.222 1.000 24.223 102 ASP A CA 1
ATOM 1326 C C . ASP A 1 102 ? 18.017 -10.341 -29.185 1.000 21.454 102 ASP A C 1
ATOM 1327 O O . ASP A 1 102 ? 19.038 -9.739 -29.500 1.000 23.823 102 ASP A O 1
ATOM 1336 N N . VAL A 1 103 ? 17.489 -10.292 -27.945 1.000 22.866 103 VAL A N 1
ATOM 1337 C CA . VAL A 1 103 ? 18.199 -9.666 -26.856 1.000 22.420 103 VAL A CA 1
ATOM 1338 C C . VAL A 1 103 ? 17.658 -10.216 -25.537 1.000 17.627 103 VAL A C 1
ATOM 1339 O O . VAL A 1 103 ? 16.483 -10.502 -25.452 1.000 23.885 103 VAL A O 1
ATOM 1352 N N . ILE A 1 104 ? 18.570 -10.361 -24.576 1.000 23.115 104 ILE A N 1
ATOM 1353 C CA . ILE A 1 104 ? 18.266 -10.759 -23.206 1.000 21.047 104 ILE A CA 1
ATOM 1354 C C . ILE A 1 104 ? 18.786 -9.649 -22.306 1.000 18.134 104 ILE A C 1
ATOM 1355 O O . ILE A 1 104 ? 19.980 -9.382 -22.304 1.000 23.395 104 ILE A O 1
ATOM 1371 N N . PHE A 1 105 ? 17.895 -9.082 -21.487 1.000 19.447 105 PHE A N 1
ATOM 1372 C CA . PHE A 1 105 ? 18.283 -8.059 -20.526 1.000 21.561 105 PHE A CA 1
ATOM 1373 C C . PHE A 1 105 ? 18.427 -8.680 -19.148 1.000 17.354 105 PHE A C 1
ATOM 1374 O O . PHE A 1 105 ? 17.500 -9.350 -18.709 1.000 21.536 105 PHE A O 1
ATOM 1391 N N . ILE A 1 106 ? 19.604 -8.485 -18.553 1.000 20.163 106 ILE A N 1
ATOM 1392 C CA . ILE A 1 106 ? 19.814 -8.996 -17.200 1.000 19.939 106 ILE A CA 1
ATOM 1393 C C . ILE A 1 106 ? 20.301 -7.896 -16.261 1.000 18.276 106 ILE A C 1
ATOM 1394 O O . ILE A 1 106 ? 20.794 -6.847 -16.660 1.000 23.504 106 ILE A O 1
ATOM 1410 N N . SER A 1 107 ? 20.238 -8.208 -14.953 1.000 19.001 107 SER A N 1
ATOM 1411 C CA . SER A 1 107 ? 20.866 -7.321 -13.984 1.000 21.534 107 SER A CA 1
ATOM 1412 C C . SER A 1 107 ? 21.604 -8.142 -12.924 1.000 20.064 107 SER A C 1
ATOM 1413 O O . SER A 1 107 ? 22.069 -9.247 -13.181 1.000 19.500 107 SER A O 1
ATOM 1421 N N . GLY A 1 108 ? 21.696 -7.612 -11.702 1.000 21.765 108 GLY A N 1
ATOM 1422 C CA . GLY A 1 108 ? 22.608 -8.173 -10.715 1.000 24.376 108 GLY A CA 1
ATOM 1423 C C . GLY A 1 108 ? 22.409 -9.657 -10.393 1.000 24.134 108 GLY A C 1
ATOM 1424 O O . GLY A 1 108 ? 23.386 -10.376 -10.236 1.000 24.265 108 GLY A O 1
ATOM 1428 N N A ARG A 1 109 ? 21.148 -10.096 -10.284 0.500 26.889 109 ARG A N 1
ATOM 1429 N N B ARG A 1 109 ? 21.152 -10.103 -10.292 0.500 25.995 109 ARG A N 1
ATOM 1430 C CA A ARG A 1 109 ? 20.819 -11.471 -9.934 0.500 27.503 109 ARG A CA 1
ATOM 1431 C CA B ARG A 1 109 ? 20.847 -11.477 -9.918 0.500 25.591 109 ARG A CA 1
ATOM 1432 C C A ARG A 1 109 ? 21.366 -12.480 -10.949 0.500 22.699 109 ARG A C 1
ATOM 1433 C C B ARG A 1 109 ? 21.350 -12.490 -10.953 0.500 22.302 109 ARG A C 1
ATOM 1434 O O A ARG A 1 109 ? 21.633 -13.630 -10.592 0.500 27.973 109 ARG A O 1
ATOM 1435 O O B ARG A 1 109 ? 21.582 -13.651 -10.608 0.500 27.814 109 ARG A O 1
ATOM 1476 N N . GLN A 1 110 ? 21.509 -12.079 -12.222 1.000 21.318 110 GLN A N 1
ATOM 1477 C CA . GLN A 1 110 ? 21.919 -13.012 -13.258 1.000 23.020 110 GLN A CA 1
ATOM 1478 C C . GLN A 1 110 ? 23.370 -12.811 -13.701 1.000 23.157 110 GLN A C 1
ATOM 1479 O O . GLN A 1 110 ? 23.779 -13.400 -14.703 1.000 22.736 110 GLN A O 1
ATOM 1493 N N . ALA A 1 111 ? 24.147 -11.999 -12.979 1.000 22.869 111 ALA A N 1
ATOM 1494 C CA . ALA A 1 111 ? 25.481 -11.604 -13.412 1.000 21.868 111 ALA A CA 1
ATOM 1495 C C . ALA A 1 111 ? 26.393 -12.815 -13.613 1.000 22.082 111 ALA A C 1
ATOM 1496 O O . ALA A 1 111 ? 27.126 -12.880 -14.599 1.000 22.309 111 ALA A O 1
ATOM 1503 N N . ASN A 1 112 ? 26.307 -13.780 -12.691 1.000 24.811 112 ASN A N 1
ATOM 1504 C CA . ASN A 1 112 ? 27.091 -15.008 -12.735 1.000 26.117 112 ASN A CA 1
ATOM 1505 C C . ASN A 1 112 ? 26.725 -15.890 -13.939 1.000 24.432 112 ASN A C 1
ATOM 1506 O O . ASN A 1 112 ? 27.507 -16.777 -14.294 1.000 29.336 112 ASN A O 1
ATOM 1517 N N . LEU A 1 113 ? 25.547 -15.672 -14.542 1.000 24.297 113 LEU A N 1
ATOM 1518 C CA . LEU A 1 113 ? 25.070 -16.485 -15.657 1.000 23.051 113 LEU A CA 1
ATOM 1519 C C . LEU A 1 113 ? 25.278 -15.818 -17.021 1.000 22.983 113 LEU A C 1
ATOM 1520 O O . LEU A 1 113 ? 24.777 -16.317 -18.031 1.000 24.521 113 LEU A O 1
ATOM 1536 N N . TYR A 1 114 ? 26.026 -14.715 -17.042 1.000 20.798 114 TYR A N 1
ATOM 1537 C CA . TYR A 1 114 ? 26.210 -13.893 -18.220 1.000 23.486 114 TYR A CA 1
ATOM 1538 C C . TYR A 1 114 ? 26.666 -14.731 -19.416 1.000 21.822 114 TYR A C 1
ATOM 1539 O O . TYR A 1 114 ? 26.042 -14.653 -20.476 1.000 25.241 114 TYR A O 1
ATOM 1557 N N . ASP A 1 115 ? 27.736 -15.513 -19.239 1.000 26.918 115 ASP A N 1
ATOM 1558 C CA . ASP A 1 115 ? 28.320 -16.266 -20.346 1.000 29.085 115 ASP A CA 1
ATOM 1559 C C . ASP A 1 115 ? 27.363 -17.330 -20.863 1.000 26.488 115 ASP A C 1
ATOM 1560 O O . ASP A 1 115 ? 27.316 -17.556 -22.077 1.000 28.831 115 ASP A O 1
ATOM 1569 N N . LYS A 1 116 ? 26.614 -17.968 -19.949 1.000 25.813 116 LYS A N 1
ATOM 1570 C CA . LYS A 1 116 ? 25.654 -18.985 -20.362 1.000 24.390 116 LYS A CA 1
ATOM 1571 C C . LYS A 1 116 ? 24.518 -18.360 -21.173 1.000 24.961 116 LYS A C 1
ATOM 1572 O O . LYS A 1 116 ? 24.062 -18.936 -22.169 1.000 26.194 116 LYS A O 1
ATOM 1591 N N . LEU A 1 117 ? 24.095 -17.157 -20.777 1.000 24.110 117 LEU A N 1
ATOM 1592 C CA . LEU A 1 117 ? 22.998 -16.486 -21.446 1.000 20.553 117 LEU A CA 1
ATOM 1593 C C . LEU A 1 117 ? 23.468 -15.986 -22.808 1.000 21.872 117 LEU A C 1
ATOM 1594 O O . LEU A 1 117 ? 22.688 -16.032 -23.759 1.000 22.045 117 LEU A O 1
ATOM 1610 N N . LYS A 1 118 ? 24.717 -15.506 -22.843 1.000 24.907 118 LYS A N 1
ATOM 1611 C CA . LYS A 1 118 ? 25.347 -14.923 -24.027 1.000 27.280 118 LYS A CA 1
ATOM 1612 C C . LYS A 1 118 ? 25.499 -15.935 -25.156 1.000 27.851 118 LYS A C 1
ATOM 1613 O O . LYS A 1 118 ? 25.440 -15.550 -26.329 1.000 31.157 118 LYS A O 1
ATOM 1632 N N . GLU A 1 119 ? 25.708 -17.209 -24.801 1.000 29.755 119 GLU A N 1
ATOM 1633 C CA . GLU A 1 119 ? 25.769 -18.281 -25.785 1.000 29.459 119 GLU A CA 1
ATOM 1634 C C . GLU A 1 119 ? 24.443 -18.418 -26.534 1.000 28.960 119 GLU A C 1
ATOM 1635 O O . GLU A 1 119 ? 24.434 -18.835 -27.704 1.000 30.182 119 GLU A O 1
ATOM 1647 N N . ILE A 1 120 ? 23.332 -18.062 -25.875 1.000 27.148 120 ILE A N 1
ATOM 1648 C CA . ILE A 1 120 ? 21.999 -18.274 -26.414 1.000 25.640 120 ILE A CA 1
ATOM 1649 C C . ILE A 1 120 ? 21.553 -17.080 -27.258 1.000 24.102 120 ILE A C 1
ATOM 1650 O O . ILE A 1 120 ? 21.007 -17.259 -28.357 1.000 31.249 120 ILE A O 1
ATOM 1666 N N . GLY A 1 121 ? 21.823 -15.869 -26.774 1.000 27.722 121 GLY A N 1
ATOM 1667 C CA . GLY A 1 121 ? 21.442 -14.649 -27.473 1.000 25.164 121 GLY A CA 1
ATOM 1668 C C . GLY A 1 121 ? 22.201 -13.433 -26.953 1.000 24.742 121 GLY A C 1
ATOM 1669 O O . GLY A 1 121 ? 22.766 -13.480 -25.862 1.000 26.401 121 GLY A O 1
ATOM 1673 N N . PRO A 1 122 ? 22.223 -12.313 -27.701 1.000 28.454 122 PRO A N 1
ATOM 1674 C CA . PRO A 1 122 ? 22.873 -11.085 -27.247 1.000 23.390 122 PRO A CA 1
ATOM 1675 C C . PRO A 1 122 ? 22.312 -10.695 -25.888 1.000 19.679 122 PRO A C 1
ATOM 1676 O O . PRO A 1 122 ? 21.101 -10.614 -25.733 1.000 23.987 122 PRO A O 1
ATOM 1687 N N . THR A 1 123 ? 23.227 -10.479 -24.943 1.000 23.240 123 THR A N 1
ATOM 1688 C CA . THR A 1 123 ? 22.894 -10.255 -23.556 1.000 26.153 123 THR A CA 1
ATOM 1689 C C . THR A 1 123 ? 23.494 -8.916 -23.114 1.000 23.313 123 THR A C 1
ATOM 1690 O O . THR A 1 123 ? 24.704 -8.691 -23.234 1.000 27.062 123 THR A O 1
ATOM 1701 N N . VAL A 1 124 ? 22.628 -8.067 -22.532 1.000 22.039 124 VAL A N 1
ATOM 1702 C CA . VAL A 1 124 ? 22.965 -6.727 -22.100 1.000 27.123 124 VAL A CA 1
ATOM 1703 C C . VAL A 1 124 ? 22.767 -6.698 -20.591 1.000 22.395 124 VAL A C 1
ATOM 1704 O O . VAL A 1 124 ? 21.668 -6.965 -20.125 1.000 20.736 124 VAL A O 1
ATOM 1717 N N . TYR A 1 125 ? 23.851 -6.392 -19.888 1.000 23.672 125 TYR A N 1
ATOM 1718 C CA . TYR A 1 125 ? 23.701 -6.123 -18.461 1.000 22.420 125 TYR A CA 1
ATOM 1719 C C . TYR A 1 125 ? 23.199 -4.689 -18.308 1.000 22.272 125 TYR A C 1
ATOM 1720 O O . TYR A 1 125 ? 23.857 -3.776 -18.818 1.000 25.230 125 TYR A O 1
ATOM 1738 N N . ILE A 1 126 ? 22.138 -4.492 -17.498 1.000 21.095 126 ILE A N 1
ATOM 1739 C CA . ILE A 1 126 ? 21.443 -3.216 -17.397 1.000 18.839 126 ILE A CA 1
ATOM 1740 C C . ILE A 1 126 ? 20.982 -3.000 -15.948 1.000 20.795 126 ILE A C 1
ATOM 1741 O O . ILE A 1 126 ? 19.975 -2.355 -15.665 1.000 25.354 126 ILE A O 1
ATOM 1757 N N . GLY A 1 127 ? 21.795 -3.508 -15.026 1.000 23.188 127 GLY A N 1
ATOM 1758 C CA . GLY A 1 127 ? 21.691 -3.110 -13.628 1.000 22.482 127 GLY A CA 1
ATOM 1759 C C . GLY A 1 127 ? 22.126 -1.658 -13.465 1.000 23.231 127 GLY A C 1
ATOM 1760 O O . GLY A 1 127 ? 22.825 -1.116 -14.314 1.000 30.472 127 GLY A O 1
ATOM 1764 N N . ILE A 1 128 ? 21.732 -1.037 -12.350 1.000 24.033 128 ILE A N 1
ATOM 1765 C CA . ILE A 1 128 ? 22.100 0.336 -12.056 1.000 22.988 128 ILE A CA 1
ATOM 1766 C C . ILE A 1 128 ? 23.446 0.307 -11.344 1.000 25.607 128 ILE A C 1
ATOM 1767 O O . ILE A 1 128 ? 23.622 -0.487 -10.418 1.000 27.130 128 ILE A O 1
ATOM 1783 N N . ASP A 1 129 ? 24.370 1.181 -11.765 1.000 24.936 129 ASP A N 1
ATOM 1784 C CA . ASP A 1 129 ? 25.579 1.472 -11.000 1.000 26.714 129 ASP A CA 1
ATOM 1785 C C . ASP A 1 129 ? 25.200 2.476 -9.923 1.000 25.296 129 ASP A C 1
ATOM 1786 O O . ASP A 1 129 ? 25.031 3.646 -10.228 1.000 25.368 129 ASP A O 1
ATOM 1795 N N . THR A 1 130 ? 25.082 2.016 -8.653 1.000 28.438 130 THR A N 1
ATOM 1796 C CA . THR A 1 130 ? 24.504 2.833 -7.596 1.000 25.051 130 THR A CA 1
ATOM 1797 C C . THR A 1 130 ? 25.497 3.865 -7.062 1.000 25.846 130 THR A C 1
ATOM 1798 O O . THR A 1 130 ? 25.113 4.723 -6.275 1.000 30.809 130 THR A O 1
ATOM 1809 N N . GLN A 1 131 ? 26.759 3.826 -7.513 1.000 29.305 131 GLN A N 1
ATOM 1810 C CA . GLN A 1 131 ? 27.673 4.919 -7.220 1.000 32.600 131 GLN A CA 1
ATOM 1811 C C . GLN A 1 131 ? 27.327 6.147 -8.067 1.000 31.693 131 GLN A C 1
ATOM 1812 O O . GLN A 1 131 ? 27.787 7.243 -7.769 1.000 35.680 131 GLN A O 1
ATOM 1826 N N . HIS A 1 132 ? 26.564 5.944 -9.149 1.000 27.987 132 HIS A N 1
ATOM 1827 C CA . HIS A 1 132 ? 26.202 7.006 -10.073 1.000 24.357 132 HIS A CA 1
ATOM 1828 C C . HIS A 1 132 ? 24.759 6.794 -10.528 1.000 22.139 132 HIS A C 1
ATOM 1829 O O . HIS A 1 132 ? 24.485 6.685 -11.728 1.000 23.325 132 HIS A O 1
ATOM 1844 N N . TYR A 1 133 ? 23.837 6.767 -9.576 1.000 25.029 133 TYR A N 1
ATOM 1845 C CA . TYR A 1 133 ? 22.494 6.261 -9.824 1.000 23.504 133 TYR A CA 1
ATOM 1846 C C . TYR A 1 133 ? 21.829 6.967 -11.009 1.000 22.837 133 TYR A C 1
ATOM 1847 O O . TYR A 1 133 ? 21.324 6.291 -11.898 1.000 21.307 133 TYR A O 1
ATOM 1865 N N . TRP A 1 134 ? 21.786 8.307 -10.989 1.000 23.162 134 TRP A N 1
ATOM 1866 C CA . TRP A 1 134 ? 21.051 9.060 -11.981 1.000 23.711 134 TRP A CA 1
ATOM 1867 C C . TRP A 1 134 ? 21.678 8.894 -13.366 1.000 20.927 134 TRP A C 1
ATOM 1868 O O . TRP A 1 134 ? 20.953 8.679 -14.335 1.000 24.996 134 TRP A O 1
ATOM 1889 N N . ASP A 1 135 ? 23.008 9.018 -13.458 1.000 22.357 135 ASP A N 1
ATOM 1890 C CA . ASP A 1 135 ? 23.713 8.871 -14.725 1.000 24.151 135 ASP A CA 1
ATOM 1891 C C . ASP A 1 135 ? 23.476 7.472 -15.289 1.000 24.004 135 ASP A C 1
ATOM 1892 O O . ASP A 1 135 ? 23.213 7.301 -16.484 1.000 29.807 135 ASP A O 1
ATOM 1901 N N . SER A 1 136 ? 23.576 6.458 -14.431 1.000 25.025 136 SER A N 1
ATOM 1902 C CA . SER A 1 136 ? 23.405 5.069 -14.849 1.000 21.246 136 SER A CA 1
ATOM 1903 C C . SER A 1 136 ? 21.961 4.780 -15.283 1.000 20.166 136 SER A C 1
ATOM 1904 O O . SER A 1 136 ? 21.722 4.179 -16.342 1.000 24.164 136 SER A O 1
ATOM 1912 N N . PHE A 1 137 ? 20.999 5.227 -14.460 1.000 23.658 137 PHE A N 1
ATOM 1913 C CA . PHE A 1 137 ? 19.578 5.061 -14.751 1.000 23.509 137 PHE A CA 1
ATOM 1914 C C . PHE A 1 137 ? 19.270 5.660 -16.120 1.000 22.222 137 PHE A C 1
ATOM 1915 O O . PHE A 1 137 ? 18.622 5.018 -16.944 1.000 23.235 137 PHE A O 1
ATOM 1932 N N . THR A 1 138 ? 19.683 6.918 -16.300 1.000 20.883 138 THR A N 1
ATOM 1933 C CA . THR A 1 138 ? 19.362 7.655 -17.501 1.000 22.296 138 THR A CA 1
ATOM 1934 C C . THR A 1 138 ? 20.039 7.015 -18.708 1.000 19.089 138 THR A C 1
ATOM 1935 O O . THR A 1 138 ? 19.402 6.887 -19.741 1.000 24.682 138 THR A O 1
ATOM 1946 N N . ASN A 1 139 ? 21.292 6.580 -18.577 1.000 22.179 139 ASN A N 1
ATOM 1947 C CA . ASN A 1 139 ? 21.966 5.874 -19.667 1.000 26.263 139 ASN A CA 1
ATOM 1948 C C . ASN A 1 139 ? 21.218 4.604 -20.101 1.000 22.839 139 ASN A C 1
ATOM 1949 O O . ASN A 1 139 ? 21.109 4.290 -21.298 1.000 23.924 139 ASN A O 1
ATOM 1960 N N . ASN A 1 140 ? 20.717 3.858 -19.120 1.000 24.956 140 ASN A N 1
ATOM 1961 C CA . ASN A 1 140 ? 20.003 2.613 -19.353 1.000 25.358 140 ASN A CA 1
ATOM 1962 C C . ASN A 1 140 ? 18.691 2.854 -20.102 1.000 22.945 140 ASN A C 1
ATOM 1963 O O . ASN A 1 140 ? 18.336 2.143 -21.056 1.000 23.514 140 ASN A O 1
ATOM 1974 N N . MET A 1 141 ? 17.979 3.894 -19.675 1.000 23.771 141 MET A N 1
ATOM 1975 C CA . MET A 1 141 ? 16.689 4.212 -20.239 1.000 22.681 141 MET A CA 1
ATOM 1976 C C . MET A 1 141 ? 16.902 4.720 -21.664 1.000 25.165 141 MET A C 1
ATOM 1977 O O . MET A 1 141 ? 16.149 4.341 -22.555 1.000 25.229 141 MET A O 1
ATOM 1991 N N . LYS A 1 142 ? 17.896 5.582 -21.857 1.000 26.922 142 LYS A N 1
ATOM 1992 C CA . LYS A 1 142 ? 18.172 6.110 -23.203 1.000 28.071 142 LYS A CA 1
ATOM 1993 C C . LYS A 1 142 ? 18.572 5.005 -24.181 1.000 26.742 142 LYS A C 1
ATOM 1994 O O . LYS A 1 142 ? 18.265 5.096 -25.392 1.000 27.437 142 LYS A O 1
ATOM 2013 N N . LEU A 1 143 ? 19.378 4.046 -23.726 1.000 26.961 143 LEU A N 1
ATOM 2014 C CA . LEU A 1 143 ? 19.715 2.876 -24.527 1.000 26.746 143 LEU A CA 1
ATOM 2015 C C . LEU A 1 143 ? 18.448 2.143 -24.988 1.000 25.694 143 LEU A C 1
ATOM 2016 O O . LEU A 1 143 ? 18.276 1.868 -26.173 1.000 24.620 143 LEU A O 1
ATOM 2032 N N . ILE A 1 144 ? 17.546 1.838 -24.061 1.000 23.771 144 ILE A N 1
ATOM 2033 C CA . ILE A 1 144 ? 16.282 1.198 -24.409 1.000 24.144 144 ILE A CA 1
ATOM 2034 C C . ILE A 1 144 ? 15.543 2.041 -25.448 1.000 23.847 144 ILE A C 1
ATOM 2035 O O . ILE A 1 144 ? 14.989 1.487 -26.383 1.000 26.537 144 ILE A O 1
ATOM 2051 N N . GLY A 1 145 ? 15.529 3.375 -25.280 1.000 23.681 145 GLY A N 1
ATOM 2052 C CA . GLY A 1 145 ? 14.876 4.265 -26.229 1.000 25.811 145 GLY A CA 1
ATOM 2053 C C . GLY A 1 145 ? 15.471 4.117 -27.621 1.000 22.850 145 GLY A C 1
ATOM 2054 O O . GLY A 1 145 ? 14.746 3.966 -28.605 1.000 34.978 145 GLY A O 1
ATOM 2058 N N . GLN A 1 146 ? 16.793 4.099 -27.684 1.000 27.302 146 GLN A N 1
ATOM 2059 C CA . GLN A 1 146 ? 17.463 4.011 -28.971 1.000 32.295 146 GLN A CA 1
ATOM 2060 C C . GLN A 1 146 ? 17.205 2.665 -29.647 1.000 32.689 146 GLN A C 1
ATOM 2061 O O . GLN A 1 146 ? 17.042 2.561 -30.880 1.000 42.061 146 GLN A O 1
ATOM 2075 N N . MET A 1 147 ? 17.240 1.609 -28.850 1.000 33.994 147 MET A N 1
ATOM 2076 C CA . MET A 1 147 ? 17.070 0.254 -29.335 1.000 32.525 147 MET A CA 1
ATOM 2077 C C . MET A 1 147 ? 15.678 0.016 -29.929 1.000 25.962 147 MET A C 1
ATOM 2078 O O . MET A 1 147 ? 15.568 -0.826 -30.819 1.000 41.474 147 MET A O 1
ATOM 2092 N N . PHE A 1 148 ? 14.654 0.757 -29.477 1.000 29.058 148 PHE A N 1
ATOM 2093 C CA . PHE A 1 148 ? 13.266 0.467 -29.804 1.000 31.076 148 PHE A CA 1
ATOM 2094 C C . PHE A 1 148 ? 12.593 1.675 -30.463 1.000 29.272 148 PHE A C 1
ATOM 2095 O O . PHE A 1 148 ? 11.392 1.633 -30.734 1.000 29.754 148 PHE A O 1
ATOM 2112 N N . GLY A 1 149 ? 13.362 2.739 -30.732 1.000 31.082 149 GLY A N 1
ATOM 2113 C CA . GLY A 1 149 ? 12.833 3.915 -31.407 1.000 27.198 149 GLY A CA 1
ATOM 2114 C C . GLY A 1 149 ? 11.846 4.668 -30.525 1.000 30.457 149 GLY A C 1
ATOM 2115 O O . GLY A 1 149 ? 10.820 5.138 -30.995 1.000 44.131 149 GLY A O 1
ATOM 2119 N N . LYS A 1 150 ? 12.160 4.716 -29.217 1.000 31.108 150 LYS A N 1
ATOM 2120 C CA . LYS A 1 150 ? 11.310 5.332 -28.219 1.000 30.863 150 LYS A CA 1
ATOM 2121 C C . LYS A 1 150 ? 12.050 6.455 -27.480 1.000 31.600 150 LYS A C 1
ATOM 2122 O O . LYS A 1 150 ? 11.771 6.727 -26.304 1.000 30.930 150 LYS A O 1
ATOM 2141 N N . GLU A 1 151 ? 13.017 7.079 -28.159 1.000 32.514 151 GLU A N 1
ATOM 2142 C CA . GLU A 1 151 ? 13.848 8.131 -27.593 1.000 32.318 151 GLU A CA 1
ATOM 2143 C C . GLU A 1 151 ? 12.996 9.282 -27.047 1.000 28.351 151 GLU A C 1
ATOM 2144 O O . GLU A 1 151 ? 13.273 9.808 -25.960 1.000 33.196 151 GLU A O 1
ATOM 2156 N N . LYS A 1 152 ? 11.962 9.668 -27.812 1.000 31.203 152 LYS A N 1
ATOM 2157 C CA . LYS A 1 152 ? 11.062 10.750 -27.429 1.000 32.238 152 LYS A CA 1
ATOM 2158 C C . LYS A 1 152 ? 10.353 10.411 -26.116 1.000 41.690 152 LYS A C 1
ATOM 2159 O O . LYS A 1 152 ? 10.332 11.237 -25.197 1.000 33.632 152 LYS A O 1
ATOM 2178 N N . GLU A 1 153 ? 9.743 9.216 -26.064 1.000 39.385 153 GLU A N 1
ATOM 2179 C CA . GLU A 1 153 ? 8.950 8.783 -24.923 1.000 30.750 153 GLU A CA 1
ATOM 2180 C C . GLU A 1 153 ? 9.834 8.696 -23.677 1.000 25.546 153 GLU A C 1
ATOM 21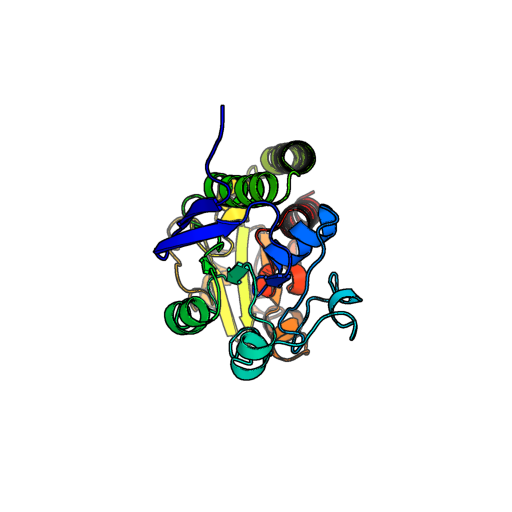81 O O . GLU A 1 153 ? 9.447 9.153 -22.597 1.000 25.004 153 GLU A O 1
ATOM 2193 N N . VAL A 1 154 ? 11.043 8.139 -23.839 1.000 24.329 154 VAL A N 1
ATOM 2194 C CA . VAL A 1 154 ? 12.007 8.061 -22.751 1.000 25.601 154 VAL A CA 1
ATOM 2195 C C . VAL A 1 154 ? 12.364 9.455 -22.246 1.000 25.806 154 VAL A C 1
ATOM 2196 O O . VAL A 1 154 ? 12.382 9.697 -21.037 1.000 26.012 154 VAL A O 1
ATOM 2209 N N . ASP A 1 155 ? 12.706 10.374 -23.138 1.000 27.271 155 ASP A N 1
ATOM 2210 C CA . ASP A 1 155 ? 13.125 11.706 -22.736 1.000 29.346 155 ASP A CA 1
ATOM 2211 C C . ASP A 1 155 ? 12.009 12.403 -21.952 1.000 28.707 155 ASP A C 1
ATOM 2212 O O . ASP A 1 155 ? 12.289 13.038 -20.932 1.000 33.463 155 ASP A O 1
ATOM 2221 N N . GLU A 1 156 ? 10.760 12.255 -22.422 1.000 27.622 156 GLU A N 1
ATOM 2222 C CA . GLU A 1 156 ? 9.592 12.845 -21.784 1.000 27.053 156 GLU A CA 1
ATOM 2223 C C . GLU A 1 156 ? 9.466 12.280 -20.376 1.000 27.834 156 GLU A C 1
ATOM 2224 O O . GLU A 1 156 ? 9.164 13.017 -19.434 1.000 27.021 156 GLU A O 1
ATOM 2236 N N . GLU A 1 157 ? 9.663 10.961 -20.258 1.000 29.949 157 GLU A N 1
ATOM 2237 C CA . GLU A 1 157 ? 9.435 10.300 -18.980 1.000 28.819 157 GLU A CA 1
ATOM 2238 C C . GLU A 1 157 ? 10.561 10.622 -17.999 1.000 24.828 157 GLU A C 1
ATOM 2239 O O . GLU A 1 157 ? 10.293 10.850 -16.811 1.000 23.737 157 GLU A O 1
ATOM 2251 N N . LEU A 1 158 ? 11.806 10.679 -18.482 1.000 23.327 158 LEU A N 1
ATOM 2252 C CA . LEU A 1 158 ? 12.898 11.147 -17.645 1.000 24.807 158 LEU A CA 1
ATOM 2253 C C . LEU A 1 158 ? 12.667 12.584 -17.163 1.000 23.343 158 LEU A C 1
ATOM 2254 O O . LEU A 1 158 ? 12.937 12.885 -15.984 1.000 26.252 158 LEU A O 1
ATOM 2270 N N . ALA A 1 159 ? 12.145 13.441 -18.046 1.000 23.979 159 ALA A N 1
ATOM 2271 C CA . ALA A 1 159 ? 11.796 14.810 -17.692 1.000 27.197 159 ALA A CA 1
ATOM 2272 C C . ALA A 1 159 ? 10.818 14.839 -16.512 1.000 24.039 159 ALA A C 1
ATOM 2273 O O . ALA A 1 159 ? 11.007 15.621 -15.580 1.000 30.320 159 ALA A O 1
ATOM 2280 N N . ASN A 1 160 ? 9.752 14.024 -16.594 1.000 24.796 160 ASN A N 1
ATOM 2281 C CA . ASN A 1 160 ? 8.744 13.938 -15.549 1.000 22.155 160 ASN A CA 1
ATOM 2282 C C . ASN A 1 160 ? 9.359 13.478 -14.225 1.000 20.913 160 ASN A C 1
ATOM 2283 O O . ASN A 1 160 ? 9.007 13.965 -13.121 1.000 21.935 160 ASN A O 1
ATOM 2294 N N . ILE A 1 161 ? 10.271 12.505 -14.308 1.000 23.929 161 ILE A N 1
ATOM 2295 C CA . ILE A 1 161 ? 10.899 12.004 -13.088 1.000 26.888 161 ILE A CA 1
ATOM 2296 C C . ILE A 1 161 ? 11.780 13.089 -12.462 1.000 24.490 161 ILE A C 1
ATOM 2297 O O . ILE A 1 161 ? 11.838 13.210 -11.221 1.000 24.444 161 ILE A O 1
ATOM 2313 N N . GLU A 1 162 ? 12.487 13.869 -13.279 1.000 21.539 162 GLU A N 1
ATOM 2314 C CA . GLU A 1 162 ? 13.302 14.959 -12.761 1.000 24.704 162 GLU A CA 1
ATOM 2315 C C . GLU A 1 162 ? 12.440 15.906 -11.919 1.000 26.309 162 GLU A C 1
ATOM 2316 O O . GLU A 1 162 ? 12.873 16.376 -10.859 1.000 28.351 162 GLU A O 1
ATOM 2328 N N . LYS A 1 163 ? 11.208 16.159 -12.378 1.000 26.429 163 LYS A N 1
ATOM 2329 C CA . LYS A 1 163 ? 10.317 17.081 -11.691 1.000 25.803 163 LYS A CA 1
ATOM 2330 C C . LYS A 1 163 ? 9.940 16.489 -10.334 1.000 22.802 163 LYS A C 1
ATOM 2331 O O . LYS A 1 163 ? 9.804 17.226 -9.357 1.000 24.338 163 LYS A O 1
ATOM 2350 N N . GLN A 1 164 ? 9.745 15.168 -10.277 1.000 22.385 164 GLN A N 1
ATOM 2351 C CA . GLN A 1 164 ? 9.435 14.504 -9.016 1.000 22.065 164 GLN A CA 1
ATOM 2352 C C . GLN A 1 164 ? 10.599 14.646 -8.053 1.000 23.013 164 GLN A C 1
ATOM 2353 O O . GLN A 1 164 ? 10.373 14.796 -6.853 1.000 25.520 164 GLN A O 1
ATOM 2367 N N . ILE A 1 165 ? 11.818 14.501 -8.580 1.000 21.239 165 ILE A N 1
ATOM 2368 C CA . ILE A 1 165 ? 13.035 14.612 -7.787 1.000 23.615 165 ILE A CA 1
ATOM 2369 C C . ILE A 1 165 ? 13.166 16.034 -7.242 1.000 22.178 165 ILE A C 1
ATOM 2370 O O . ILE A 1 165 ? 13.451 16.227 -6.042 1.000 25.901 165 ILE A O 1
ATOM 2386 N N . GLU A 1 166 ? 12.937 17.032 -8.097 1.000 26.663 166 GLU A N 1
ATOM 2387 C CA . GLU A 1 166 ? 13.070 18.422 -7.673 1.000 28.509 166 GLU A CA 1
ATOM 2388 C C . GLU A 1 166 ? 12.092 18.728 -6.533 1.000 24.296 166 GLU A C 1
ATOM 2389 O O . GLU A 1 166 ? 12.451 19.467 -5.621 1.000 29.743 166 GLU A O 1
ATOM 2401 N N . GLU A 1 167 ? 10.886 18.146 -6.562 1.000 24.804 167 GLU A N 1
ATOM 2402 C CA . GLU A 1 167 ? 9.901 18.358 -5.517 1.000 24.979 167 GLU A CA 1
ATOM 2403 C C . GLU A 1 167 ? 10.412 17.772 -4.201 1.000 26.185 167 GLU A C 1
ATOM 2404 O O . GLU A 1 167 ? 10.295 18.425 -3.165 1.000 29.946 167 GLU A O 1
ATOM 2416 N N . VAL A 1 168 ? 10.975 16.556 -4.223 1.000 26.103 168 VAL A N 1
ATOM 2417 C CA . VAL A 1 168 ? 11.352 15.926 -2.962 1.000 24.308 168 VAL A CA 1
ATOM 2418 C C . VAL A 1 168 ? 12.652 16.549 -2.444 1.000 24.186 168 VAL A C 1
ATOM 2419 O O . VAL A 1 168 ? 12.792 16.730 -1.237 1.000 29.227 168 VAL A O 1
ATOM 2432 N N . LYS A 1 169 ? 13.587 16.951 -3.299 1.000 25.013 169 LYS A N 1
ATOM 2433 C CA . LYS A 1 169 ? 14.835 17.508 -2.793 1.000 27.910 169 LYS A CA 1
ATOM 2434 C C . LYS A 1 169 ? 14.593 18.741 -1.924 1.000 30.155 169 LYS A C 1
ATOM 2435 O O . LYS A 1 169 ? 15.413 19.057 -1.070 1.000 36.237 169 LYS A O 1
ATOM 2454 N N . THR A 1 170 ? 13.475 19.440 -2.162 1.000 31.169 170 THR A N 1
ATOM 2455 C CA . THR A 1 170 ? 13.203 20.703 -1.497 1.000 36.870 170 THR A CA 1
ATOM 2456 C C . THR A 1 170 ? 12.572 20.487 -0.124 1.000 38.922 170 THR A C 1
ATOM 2457 O O . THR A 1 170 ? 12.132 21.450 0.488 1.000 49.399 170 THR A O 1
ATOM 2468 N N . LYS A 1 171 ? 12.529 19.249 0.381 1.000 41.153 171 LYS A N 1
ATOM 2469 C CA . LYS A 1 171 ? 12.073 19.051 1.755 1.000 46.444 171 LYS A CA 1
ATOM 2470 C C . LYS A 1 171 ? 12.907 18.013 2.507 1.000 45.063 171 LYS A C 1
ATOM 2471 O O . LYS A 1 171 ? 12.497 17.536 3.570 1.000 50.811 171 LYS A O 1
ATOM 2490 N N . ALA A 1 172 ? 14.100 17.710 1.983 1.000 42.409 172 ALA A N 1
ATOM 2491 C CA . ALA A 1 172 ? 15.018 16.789 2.632 1.000 49.001 172 ALA A CA 1
ATOM 2492 C C . ALA A 1 172 ? 15.546 17.417 3.929 1.000 57.281 172 ALA A C 1
ATOM 2493 O O . ALA A 1 172 ? 15.564 16.764 4.976 1.000 72.854 172 ALA A O 1
ATOM 2500 N N . ALA A 1 173 ? 15.974 18.687 3.843 1.000 45.343 173 ALA A N 1
ATOM 2501 C CA . ALA A 1 173 ? 15.988 19.592 4.987 1.000 52.782 173 ALA A CA 1
ATOM 2502 C C . ALA A 1 173 ? 16.712 18.987 6.197 1.000 42.514 173 ALA A C 1
ATOM 2503 O O . ALA A 1 173 ? 17.796 18.425 6.067 1.000 51.322 173 ALA A O 1
ATOM 2510 N N . ASP A 1 174 ? 16.152 19.133 7.403 1.000 44.028 174 ASP A N 1
ATOM 2511 C CA . ASP A 1 174 ? 16.893 18.769 8.603 1.000 56.962 174 ASP A CA 1
ATOM 2512 C C . ASP A 1 174 ? 16.508 17.369 9.078 1.000 61.033 174 ASP A C 1
ATOM 2513 O O . ASP A 1 174 ? 16.606 17.064 10.266 1.000 63.802 174 ASP A O 1
ATOM 2522 N N . LYS A 1 175 ? 16.155 16.491 8.135 1.000 59.375 175 LYS A N 1
ATOM 2523 C CA . LYS A 1 175 ? 15.518 15.227 8.465 1.000 51.172 175 LYS A CA 1
ATOM 2524 C C . LYS A 1 175 ? 16.414 14.066 8.045 1.000 47.118 175 LYS A C 1
ATOM 2525 O O . LYS A 1 175 ? 16.528 13.761 6.859 1.000 64.484 175 LYS A O 1
ATOM 2544 N N . LYS A 1 176 ? 17.004 13.410 9.050 1.000 36.778 176 LYS A N 1
ATOM 2545 C CA . LYS A 1 176 ? 17.952 12.322 8.869 1.000 31.325 176 LYS A CA 1
ATOM 2546 C C . LYS A 1 176 ? 17.185 11.004 8.741 1.000 27.249 176 LYS A C 1
ATOM 2547 O O . LYS A 1 176 ? 16.218 10.756 9.448 1.000 35.750 176 LYS A O 1
ATOM 2566 N N . ALA A 1 177 ? 17.568 10.194 7.749 1.000 28.363 177 ALA A N 1
ATOM 2567 C CA . ALA A 1 177 ? 16.870 8.950 7.465 1.000 31.333 177 ALA A CA 1
ATOM 2568 C C . ALA A 1 177 ? 17.855 7.798 7.505 1.000 32.749 177 ALA A C 1
ATOM 2569 O O . ALA A 1 177 ? 19.041 7.976 7.230 1.000 31.655 177 ALA A O 1
ATOM 2576 N N . LEU A 1 178 ? 17.336 6.646 7.927 1.000 29.445 178 LEU A N 1
ATOM 2577 C CA . LEU A 1 178 ? 18.067 5.396 7.882 1.000 25.016 178 LEU A CA 1
ATOM 2578 C C . LEU A 1 178 ? 17.230 4.438 7.045 1.000 24.031 178 LEU A C 1
ATOM 2579 O O . LEU A 1 178 ? 15.997 4.435 7.150 1.000 28.177 178 LEU A O 1
ATOM 2595 N N . ILE A 1 179 ? 17.916 3.666 6.203 1.000 24.143 179 ILE A N 1
ATOM 2596 C CA . ILE A 1 179 ? 17.254 2.707 5.327 1.000 25.444 179 ILE A CA 1
ATOM 2597 C C . ILE A 1 179 ? 17.532 1.301 5.839 1.000 32.002 179 ILE A C 1
ATOM 2598 O O . ILE A 1 179 ? 18.695 0.896 5.843 1.000 25.384 179 ILE A O 1
ATOM 2614 N N . ILE A 1 180 ? 16.448 0.571 6.143 1.000 48.365 180 ILE A N 1
ATOM 2615 C CA . ILE A 1 180 ? 16.498 -0.763 6.714 1.000 39.643 180 ILE A CA 1
ATOM 2616 C C . ILE A 1 180 ? 15.737 -1.747 5.825 1.000 21.148 180 ILE A C 1
ATOM 2617 O O . ILE A 1 180 ? 14.671 -1.426 5.300 1.000 25.488 180 ILE A O 1
ATOM 2633 N N . LEU A 1 181 ? 16.301 -2.948 5.679 1.000 24.666 181 LEU A N 1
ATOM 2634 C CA . LEU A 1 181 ? 15.599 -4.095 5.135 1.000 25.648 181 LEU A CA 1
ATOM 2635 C C . LEU A 1 181 ? 15.416 -5.164 6.220 1.000 22.078 181 LEU A C 1
ATOM 2636 O O . LEU A 1 181 ? 16.324 -5.393 7.017 1.000 26.404 181 LEU A O 1
ATOM 2652 N N . THR A 1 182 ? 14.224 -5.775 6.242 1.000 26.853 182 THR A N 1
ATOM 2653 C CA . THR A 1 182 ? 13.912 -6.840 7.178 1.000 29.204 182 THR A CA 1
ATOM 2654 C C . THR A 1 182 ? 13.840 -8.160 6.423 1.000 27.805 182 THR A C 1
ATOM 2655 O O . THR A 1 182 ? 13.294 -8.220 5.319 1.000 28.552 182 THR A O 1
ATOM 2666 N N . THR A 1 183 ? 14.395 -9.212 7.015 1.000 25.924 183 THR A N 1
ATOM 2667 C CA . THR A 1 183 ? 14.238 -10.558 6.481 1.000 26.695 183 THR A CA 1
ATOM 2668 C C . THR A 1 183 ? 14.580 -11.529 7.602 1.000 26.590 183 THR A C 1
ATOM 2669 O O . THR A 1 183 ? 15.611 -11.356 8.244 1.000 27.598 183 THR A O 1
ATOM 2680 N N . GLY A 1 184 ? 13.714 -12.529 7.792 1.000 33.042 184 GLY A N 1
ATOM 2681 C CA . GLY A 1 184 ? 13.959 -13.600 8.758 1.000 31.530 184 GLY A CA 1
ATOM 2682 C C . GLY A 1 184 ? 14.084 -13.087 10.190 1.000 28.890 184 GLY A C 1
ATOM 2683 O O . GLY A 1 184 ? 14.809 -13.665 11.001 1.000 37.133 184 GLY A O 1
ATOM 2687 N N . GLY A 1 185 ? 13.390 -11.981 10.485 1.000 28.402 185 GLY A N 1
ATOM 2688 C CA . GLY A 1 185 ? 13.425 -11.374 11.805 1.000 33.414 185 GLY A CA 1
ATOM 2689 C C . GLY A 1 185 ? 14.664 -10.512 12.073 1.000 33.951 185 GLY A C 1
ATOM 2690 O O . GLY A 1 185 ? 14.796 -10.004 13.185 1.000 40.373 185 GLY A O 1
ATOM 2694 N N . LYS A 1 186 ? 15.529 -10.329 11.064 1.000 33.754 186 LYS A N 1
ATOM 2695 C CA . LYS A 1 186 ? 16.780 -9.578 11.140 1.000 31.458 186 LYS A CA 1
ATOM 2696 C C . LYS A 1 186 ? 16.699 -8.289 10.301 1.000 31.889 186 LYS A C 1
ATOM 2697 O O . LYS A 1 186 ? 15.848 -8.155 9.425 1.000 29.065 186 LYS A O 1
ATOM 2716 N N . VAL A 1 187 ? 17.624 -7.359 10.584 1.000 35.489 187 VAL A N 1
ATOM 2717 C CA . VAL A 1 187 ? 17.679 -6.043 9.968 1.000 33.139 187 VAL A CA 1
ATOM 2718 C C . VAL A 1 187 ? 19.075 -5.827 9.390 1.000 27.734 187 VAL A C 1
ATOM 2719 O O . VAL A 1 187 ? 20.077 -6.149 10.035 1.000 29.094 187 VAL A O 1
ATOM 2732 N N . SER A 1 188 ? 19.101 -5.332 8.146 1.000 28.045 188 SER A N 1
ATOM 2733 C CA . SER A 1 188 ? 20.323 -4.846 7.521 1.000 26.033 188 SER A CA 1
ATOM 2734 C C . SER A 1 188 ? 20.097 -3.400 7.085 1.000 30.886 188 SER A C 1
ATOM 2735 O O . SER A 1 188 ? 18.947 -2.971 6.957 1.000 26.771 188 SER A O 1
ATOM 2743 N N . ALA A 1 189 ? 21.185 -2.644 6.913 1.000 32.959 189 ALA A N 1
ATOM 2744 C CA . ALA A 1 189 ? 21.097 -1.228 6.577 1.000 32.845 189 ALA A CA 1
ATOM 2745 C C . ALA A 1 189 ? 21.809 -0.923 5.248 1.000 24.619 189 ALA A C 1
ATOM 2746 O O . ALA A 1 189 ? 22.729 -1.622 4.836 1.000 28.875 189 ALA A O 1
ATOM 2753 N N . TYR A 1 190 ? 21.377 0.187 4.650 1.000 26.000 190 TYR A N 1
ATOM 2754 C CA . TYR A 1 190 ? 21.935 0.698 3.410 1.000 22.907 190 TYR A CA 1
ATOM 2755 C C . TYR A 1 190 ? 22.146 2.198 3.542 1.000 21.226 190 TYR A C 1
ATOM 2756 O O . TYR A 1 190 ? 21.315 2.900 4.117 1.000 23.077 190 TYR A O 1
ATOM 2774 N N . GLY A 1 191 ? 23.238 2.690 2.955 1.000 24.695 191 GLY A N 1
ATOM 2775 C CA . GLY A 1 191 ? 23.475 4.119 2.926 1.000 22.907 191 GLY A CA 1
ATOM 2776 C C . GLY A 1 191 ? 23.836 4.613 1.537 1.000 20.117 191 GLY A C 1
ATOM 2777 O O . GLY A 1 191 ? 23.350 4.105 0.512 1.000 22.123 191 GLY A O 1
ATOM 2781 N N . LYS A 1 192 ? 24.679 5.642 1.523 1.000 21.282 192 LYS A N 1
ATOM 2782 C CA . LYS A 1 192 ? 24.975 6.320 0.283 1.000 24.282 192 LYS A CA 1
ATOM 2783 C C . LYS A 1 192 ? 25.728 5.348 -0.610 1.000 21.800 192 LYS A C 1
ATOM 2784 O O . LYS A 1 192 ? 26.562 4.590 -0.135 1.000 25.166 192 LYS A O 1
ATOM 2803 N N . GLY A 1 193 ? 25.443 5.409 -1.919 1.000 22.764 193 GLY A N 1
ATOM 2804 C CA . GLY A 1 193 ? 26.142 4.610 -2.917 1.000 27.595 193 GLY A CA 1
ATOM 2805 C C . GLY A 1 193 ? 25.696 3.148 -2.960 1.000 24.503 193 GLY A C 1
ATOM 2806 O O . GLY A 1 193 ? 26.195 2.368 -3.766 1.000 27.153 193 GLY A O 1
ATOM 2810 N N . SER A 1 194 ? 24.725 2.789 -2.128 1.000 21.438 194 SER A N 1
ATOM 2811 C CA . SER A 1 194 ? 24.261 1.424 -1.989 1.000 20.750 194 SER A CA 1
ATOM 2812 C C . SER A 1 194 ? 23.068 1.155 -2.894 1.000 21.880 194 SER A C 1
ATOM 2813 O O . SER A 1 194 ? 22.600 2.032 -3.604 1.000 20.744 194 SER A O 1
ATOM 2821 N N . ARG A 1 195 ? 22.548 -0.074 -2.812 1.000 21.995 195 ARG A N 1
ATOM 2822 C CA . ARG A 1 195 ? 21.391 -0.503 -3.584 1.000 20.969 195 ARG A CA 1
ATOM 2823 C C . ARG A 1 195 ? 20.235 0.493 -3.493 1.000 20.081 195 ARG A C 1
ATOM 2824 O O . ARG A 1 195 ? 19.523 0.706 -4.491 1.000 23.403 195 ARG A O 1
ATOM 2845 N N . PHE A 1 196 ? 20.002 1.005 -2.274 1.000 20.188 196 PHE A N 1
ATOM 2846 C CA . PHE A 1 196 ? 18.916 1.932 -2.014 1.000 20.496 196 PHE A CA 1
ATOM 2847 C C . PHE A 1 196 ? 19.426 3.340 -1.707 1.000 19.829 196 PHE A C 1
ATOM 2848 O O . PHE A 1 196 ? 18.655 4.183 -1.251 1.000 23.695 196 PHE A O 1
ATOM 2865 N N . GLY A 1 197 ? 20.670 3.621 -2.109 1.000 22.877 197 GLY A N 1
ATOM 2866 C CA . GLY A 1 197 ? 21.312 4.905 -1.898 1.000 22.404 197 GLY A CA 1
ATOM 2867 C C . GLY A 1 197 ? 20.559 6.095 -2.504 1.000 25.619 197 GLY A C 1
ATOM 2868 O O . GLY A 1 197 ? 20.808 7.218 -2.069 1.000 24.532 197 GLY A O 1
ATOM 2872 N N . LEU A 1 198 ? 19.689 5.885 -3.524 1.000 26.790 198 LEU A N 1
ATOM 2873 C CA . LEU A 1 198 ? 19.068 7.013 -4.222 1.000 22.973 198 LEU A CA 1
ATOM 2874 C C . LEU A 1 198 ? 18.262 7.912 -3.282 1.000 23.102 198 LEU A C 1
ATOM 2875 O O . LEU A 1 198 ? 18.077 9.092 -3.556 1.000 31.893 198 LEU A O 1
ATOM 2891 N N . ILE A 1 199 ? 17.772 7.360 -2.170 1.000 22.791 199 ILE A N 1
ATOM 2892 C CA . ILE A 1 199 ? 17.048 8.186 -1.222 1.000 22.608 199 ILE A CA 1
ATOM 2893 C C . ILE A 1 199 ? 17.939 9.342 -0.730 1.000 21.070 199 ILE A C 1
ATOM 2894 O O . ILE A 1 199 ? 17.482 10.479 -0.559 1.000 29.003 199 ILE A O 1
ATOM 2910 N N . HIS A 1 200 ? 19.228 9.046 -0.525 1.000 20.797 200 HIS A N 1
ATOM 2911 C CA . HIS A 1 200 ? 20.204 10.033 -0.092 1.000 23.548 200 HIS A CA 1
ATOM 2912 C C . HIS A 1 200 ? 20.832 10.747 -1.286 1.000 25.240 200 HIS A C 1
ATOM 2913 O O . HIS A 1 200 ? 20.933 11.975 -1.298 1.000 28.559 200 HIS A O 1
ATOM 2928 N N . ASP A 1 201 ? 21.258 9.956 -2.274 1.000 24.414 201 ASP A N 1
ATOM 2929 C CA 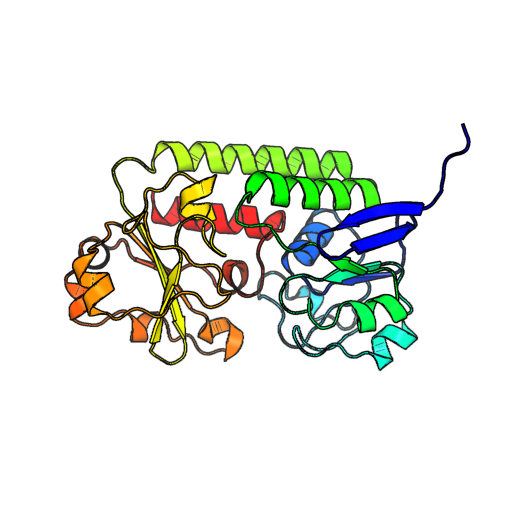. ASP A 1 201 ? 22.154 10.435 -3.310 1.000 24.977 201 ASP A CA 1
ATOM 2930 C C . ASP A 1 201 ? 21.389 11.205 -4.393 1.000 23.384 201 ASP A C 1
ATOM 2931 O O . ASP A 1 201 ? 21.946 12.130 -4.958 1.000 25.865 201 ASP A O 1
ATOM 2940 N N . VAL A 1 202 ? 20.136 10.833 -4.668 1.000 24.431 202 VAL A N 1
ATOM 2941 C CA . VAL A 1 202 ? 19.349 11.467 -5.718 1.000 23.952 202 VAL A CA 1
ATOM 2942 C C . VAL A 1 202 ? 18.280 12.378 -5.100 1.000 23.780 202 VAL A C 1
ATOM 2943 O O . VAL A 1 202 ? 18.078 13.503 -5.559 1.000 24.725 202 VAL A O 1
ATOM 2956 N N . LEU A 1 203 ? 17.641 11.929 -4.020 1.000 24.515 203 LEU A N 1
ATOM 2957 C CA . LEU A 1 203 ? 16.514 12.662 -3.454 1.000 24.475 203 LEU A CA 1
ATOM 2958 C C . LEU A 1 203 ? 16.965 13.592 -2.322 1.000 23.959 203 LEU A C 1
ATOM 2959 O O . LEU A 1 203 ? 16.164 14.362 -1.804 1.000 29.088 203 LEU A O 1
ATOM 2975 N N . GLY A 1 204 ? 18.249 13.548 -1.962 1.000 25.513 204 GLY A N 1
ATOM 2976 C CA . GLY A 1 204 ? 18.853 14.576 -1.132 1.000 23.887 204 GLY A CA 1
ATOM 2977 C C . GLY A 1 204 ? 18.551 14.438 0.366 1.000 25.062 204 GLY A C 1
ATOM 2978 O O . GLY A 1 204 ? 18.859 15.342 1.126 1.000 28.197 204 GLY A O 1
ATOM 2982 N N . VAL A 1 205 ? 17.985 13.305 0.792 1.000 26.173 205 VAL A N 1
ATOM 2983 C CA . VAL A 1 205 ? 17.670 13.079 2.197 1.000 27.387 205 VAL A CA 1
ATOM 2984 C C . VAL A 1 205 ? 18.972 12.811 2.938 1.000 25.510 205 VAL A C 1
ATOM 2985 O O . VAL A 1 205 ? 19.708 11.914 2.548 1.000 24.986 205 VAL A O 1
ATOM 2998 N N . PRO A 1 206 ? 19.317 13.571 4.005 1.000 28.254 206 PRO A N 1
ATOM 2999 C CA . PRO A 1 206 ? 20.559 13.311 4.724 1.000 27.271 206 PRO A CA 1
ATOM 3000 C C . PRO A 1 206 ? 20.498 11.959 5.433 1.000 24.265 206 PRO A C 1
ATOM 3001 O O . PRO A 1 206 ? 19.420 11.465 5.772 1.000 30.552 206 PRO A O 1
ATOM 3012 N N . ALA A 1 207 ? 21.687 11.385 5.616 1.000 27.545 207 ALA A N 1
ATOM 3013 C CA . ALA A 1 207 ? 21.876 10.047 6.137 1.000 26.608 207 ALA A CA 1
ATOM 3014 C C . ALA A 1 207 ? 22.052 10.125 7.652 1.000 27.043 207 ALA A C 1
ATOM 3015 O O . ALA A 1 207 ? 22.832 10.925 8.155 1.000 35.519 207 ALA A O 1
ATOM 3022 N N . ALA A 1 208 ? 21.333 9.251 8.352 1.000 26.756 208 ALA A N 1
ATOM 3023 C CA . ALA A 1 208 ? 21.506 9.092 9.785 1.000 24.736 208 ALA A CA 1
ATOM 3024 C C . ALA A 1 208 ? 22.923 8.595 10.076 1.000 26.581 208 ALA A C 1
ATOM 3025 O O . ALA A 1 208 ? 23.479 8.895 11.141 1.000 34.914 208 ALA A O 1
ATOM 3032 N N . ASP A 1 209 ? 23.506 7.835 9.139 1.000 31.301 209 ASP A N 1
ATOM 3033 C CA . ASP A 1 209 ? 24.887 7.395 9.241 1.000 28.700 209 ASP A CA 1
ATOM 3034 C C . ASP A 1 209 ? 25.578 7.579 7.895 1.000 28.288 209 ASP A C 1
ATOM 3035 O O . ASP A 1 209 ? 25.594 6.670 7.073 1.000 28.434 209 ASP A O 1
ATOM 3044 N N . PRO A 1 210 ? 26.222 8.746 7.677 1.000 32.962 210 PRO A N 1
ATOM 3045 C CA . PRO A 1 210 ? 26.802 9.081 6.379 1.000 35.864 210 PRO A CA 1
ATOM 3046 C C . PRO A 1 210 ? 28.085 8.315 6.070 1.000 37.031 210 PRO A C 1
ATOM 3047 O O . PRO A 1 210 ? 28.587 8.400 4.951 1.000 43.516 210 PRO A O 1
ATOM 3058 N N . ASN A 1 211 ? 28.594 7.555 7.051 1.000 37.456 211 ASN A N 1
ATOM 3059 C CA . ASN A 1 211 ? 29.815 6.789 6.871 1.000 44.849 211 ASN A CA 1
ATOM 3060 C C . ASN A 1 211 ? 29.516 5.299 6.695 1.000 37.009 211 ASN A C 1
ATOM 3061 O O . ASN A 1 211 ? 30.437 4.497 6.579 1.000 40.023 211 ASN A O 1
ATOM 3072 N N . LEU A 1 212 ? 28.229 4.935 6.645 1.000 34.587 212 LEU A N 1
ATOM 3073 C CA . LEU A 1 212 ? 27.812 3.574 6.348 1.000 32.496 212 LEU A CA 1
ATOM 3074 C C . LEU A 1 212 ? 28.034 3.279 4.860 1.000 29.154 212 LEU A C 1
ATOM 3075 O O . LEU A 1 212 ? 27.390 3.891 4.008 1.000 29.952 212 LEU A O 1
ATOM 3091 N N . LYS A 1 213 ? 28.963 2.353 4.556 1.000 28.452 213 LYS A N 1
ATOM 3092 C CA . LYS A 1 213 ? 29.315 1.997 3.183 1.000 30.428 213 LYS A CA 1
ATOM 3093 C C . LYS A 1 213 ? 28.902 0.548 2.909 1.000 31.282 213 LYS A C 1
ATOM 3094 O O . LYS A 1 213 ? 29.481 -0.386 3.463 1.000 42.039 213 LYS A O 1
ATOM 3113 N N . VAL A 1 214 ? 27.884 0.378 2.056 1.000 28.268 214 VAL A N 1
ATOM 3114 C CA . VAL A 1 214 ? 27.280 -0.910 1.773 1.000 26.265 214 VAL A CA 1
ATOM 3115 C C . VAL A 1 214 ? 27.309 -1.141 0.261 1.000 27.534 214 VAL A C 1
ATOM 3116 O O . VAL A 1 214 ? 26.841 -0.296 -0.512 1.000 31.021 214 VAL A O 1
ATOM 3129 N N . THR A 1 215 ? 27.880 -2.279 -0.150 1.000 31.574 215 THR A N 1
ATOM 3130 C CA . THR A 1 215 ? 27.878 -2.682 -1.553 1.000 37.284 215 THR A CA 1
ATOM 3131 C C . THR A 1 215 ? 27.207 -4.048 -1.740 1.000 43.880 215 THR A C 1
ATOM 3132 O O . THR A 1 215 ? 27.088 -4.532 -2.863 1.000 53.818 215 THR A O 1
ATOM 3143 N N . ASN A 1 216 ? 26.765 -4.645 -0.627 1.000 42.183 216 ASN A N 1
ATOM 3144 C CA . ASN A 1 216 ? 26.180 -5.976 -0.555 1.000 33.375 216 ASN A CA 1
ATOM 3145 C C . ASN A 1 216 ? 24.716 -5.870 -0.982 1.000 30.860 216 ASN A C 1
ATOM 3146 O O . ASN A 1 216 ? 24.022 -4.986 -0.492 1.000 28.623 216 ASN A O 1
ATOM 3157 N N . PRO A 1 217 ? 24.185 -6.709 -1.911 1.000 28.202 217 PRO A N 1
ATOM 3158 C CA . PRO A 1 217 ? 22.772 -6.614 -2.294 1.000 24.713 217 PRO A CA 1
ATOM 3159 C C . PRO A 1 217 ? 21.779 -6.642 -1.128 1.000 23.077 217 PRO A C 1
ATOM 3160 O O . PRO A 1 217 ? 20.726 -6.007 -1.194 1.000 25.507 217 PRO A O 1
ATOM 3171 N N . HIS A 1 218 ? 22.133 -7.323 -0.028 1.000 23.867 218 HIS A N 1
ATOM 3172 C CA . HIS A 1 218 ? 21.199 -7.570 1.062 1.000 23.538 218 HIS A CA 1
ATOM 3173 C C . HIS A 1 218 ? 21.548 -6.687 2.265 1.000 24.353 218 HIS A C 1
ATOM 3174 O O . HIS A 1 218 ? 20.965 -6.804 3.351 1.000 24.699 218 HIS A O 1
ATOM 3189 N N . GLY A 1 219 ? 22.466 -5.741 2.059 1.000 25.207 219 GLY A N 1
ATOM 3190 C CA . GLY A 1 219 ? 22.716 -4.713 3.055 1.000 27.243 219 GLY A CA 1
ATOM 3191 C C . GLY A 1 219 ? 23.743 -5.162 4.085 1.000 25.931 219 GLY A C 1
ATOM 3192 O O . GLY A 1 219 ? 24.304 -6.258 3.980 1.000 25.758 219 GLY A O 1
ATOM 3196 N N . GLN A 1 220 ? 23.953 -4.290 5.081 1.000 28.270 220 GLN A N 1
ATOM 3197 C CA . GLN A 1 220 ? 24.892 -4.500 6.166 1.000 27.368 220 GLN A CA 1
ATOM 3198 C C . GLN A 1 220 ? 24.109 -4.879 7.425 1.000 29.001 220 GLN A C 1
ATOM 3199 O O . GLN A 1 220 ? 23.248 -4.130 7.870 1.000 32.392 220 GLN A O 1
ATOM 3213 N N . SER A 1 221 ? 24.371 -6.074 7.945 1.000 27.782 221 SER A N 1
ATOM 3214 C CA . SER A 1 221 ? 23.732 -6.511 9.172 1.000 29.127 221 SER A CA 1
ATOM 3215 C C . SER A 1 221 ? 23.981 -5.474 10.266 1.000 29.795 221 SER A C 1
ATOM 3216 O O . SER A 1 221 ? 25.117 -5.022 10.415 1.000 30.713 221 SER A O 1
ATOM 3224 N N . VAL A 1 222 ? 22.895 -5.053 10.933 1.000 33.111 222 VAL A N 1
ATOM 3225 C CA . VAL A 1 222 ? 22.984 -4.159 12.078 1.000 28.612 222 VAL A CA 1
ATOM 3226 C C . VAL A 1 222 ? 22.109 -4.710 13.198 1.000 30.703 222 VAL A C 1
ATOM 3227 O O . VAL A 1 222 ? 21.174 -5.468 12.956 1.000 33.910 222 VAL A O 1
ATOM 3240 N N . SER A 1 223 ? 22.423 -4.278 14.425 1.000 37.199 223 SER A N 1
ATOM 3241 C CA . SER A 1 223 ? 21.623 -4.555 15.601 1.000 34.862 223 SER A CA 1
ATOM 3242 C C . SER A 1 223 ? 20.503 -3.533 15.739 1.000 33.178 223 SER A C 1
ATOM 3243 O O . SER A 1 223 ? 20.639 -2.401 15.305 1.000 40.055 223 SER A O 1
ATOM 3251 N N . PHE A 1 224 ? 19.472 -3.894 16.510 1.000 32.896 224 PHE A N 1
ATOM 3252 C CA . PHE A 1 224 ? 18.454 -2.935 16.905 1.000 34.919 224 PHE A CA 1
ATOM 3253 C C . PHE A 1 224 ? 19.060 -1.814 17.753 1.000 44.699 224 PHE A C 1
ATOM 3254 O O . PHE A 1 224 ? 18.572 -0.684 17.661 1.000 53.676 224 PHE A O 1
ATOM 3271 N N . GLU A 1 225 ? 20.090 -2.121 18.578 1.000 46.184 225 GLU A N 1
ATOM 3272 C CA . GLU A 1 225 ? 20.749 -1.104 19.393 1.000 41.091 225 GLU A CA 1
ATOM 3273 C C . GLU A 1 225 ? 21.360 -0.002 18.525 1.000 54.983 225 GLU A C 1
ATOM 3274 O O . GLU A 1 225 ? 21.271 1.173 18.879 1.000 100.503 225 GLU A O 1
ATOM 3286 N N . TYR A 1 226 ? 21.962 -0.386 17.379 1.000 35.888 226 TYR A N 1
ATOM 3287 C CA . TYR A 1 226 ? 22.553 0.549 16.430 1.000 30.803 226 TYR A CA 1
ATOM 3288 C C . TYR A 1 226 ? 21.493 1.485 15.845 1.000 35.342 226 TYR A C 1
ATOM 3289 O O . TYR A 1 226 ? 21.705 2.692 15.744 1.000 35.788 226 TYR A O 1
ATOM 3307 N N . ILE A 1 227 ? 20.348 0.918 15.454 1.000 29.054 227 ILE A N 1
ATOM 3308 C CA . ILE A 1 227 ? 19.241 1.709 14.934 1.000 26.566 227 ILE A CA 1
ATOM 3309 C C . ILE A 1 227 ? 18.827 2.736 15.986 1.000 36.901 227 ILE A C 1
ATOM 3310 O O . ILE A 1 227 ? 18.669 3.908 15.663 1.000 32.626 227 ILE A O 1
ATOM 3326 N N . ALA A 1 228 ? 18.646 2.291 17.238 1.000 42.880 228 ALA A N 1
ATOM 3327 C CA . ALA A 1 228 ? 18.201 3.172 18.311 1.000 48.530 228 ALA A CA 1
ATOM 3328 C C . ALA A 1 228 ? 19.215 4.293 18.583 1.000 53.769 228 ALA A C 1
ATOM 3329 O O . ALA A 1 228 ? 18.827 5.468 18.762 1.000 52.351 228 ALA A O 1
ATOM 3336 N N . GLU A 1 229 ? 20.508 3.948 18.592 1.000 52.621 229 GLU A N 1
ATOM 3337 C CA . GLU A 1 229 ? 21.563 4.939 18.771 1.000 41.561 229 GLU A CA 1
ATOM 3338 C C . GLU A 1 229 ? 21.568 5.962 17.635 1.000 35.314 229 GLU A C 1
ATOM 3339 O O . GLU A 1 229 ? 21.719 7.164 17.861 1.000 36.078 229 GLU A O 1
ATOM 3351 N N . LYS A 1 230 ? 21.424 5.497 16.394 1.000 33.714 230 LYS A N 1
ATOM 3352 C CA . LYS A 1 230 ? 21.425 6.446 15.294 1.000 35.346 230 LYS A CA 1
ATOM 3353 C C . LYS A 1 230 ? 20.199 7.354 15.398 1.000 35.002 230 LYS A C 1
ATOM 3354 O O . LYS A 1 230 ? 20.269 8.517 15.037 1.000 33.435 230 LYS A O 1
ATOM 3373 N N . ASN A 1 231 ? 19.072 6.806 15.862 1.000 37.156 231 ASN A N 1
ATOM 3374 C CA . ASN A 1 231 ? 17.896 7.585 16.209 1.000 34.683 231 ASN A CA 1
ATOM 3375 C C . ASN A 1 231 ? 17.470 8.441 15.014 1.000 39.982 231 ASN A C 1
ATOM 3376 O O . ASN A 1 231 ? 17.375 9.653 15.100 1.000 56.500 231 ASN A O 1
ATOM 3387 N N . PRO A 1 232 ? 17.189 7.872 13.819 1.000 32.465 232 PRO A N 1
ATOM 3388 C CA . PRO A 1 232 ? 16.852 8.725 12.695 1.000 29.349 232 PRO A CA 1
ATOM 3389 C C . PRO A 1 232 ? 15.472 9.357 12.847 1.000 29.553 232 PRO A C 1
ATOM 3390 O O . PRO A 1 232 ? 14.580 8.827 13.513 1.000 28.394 232 PRO A O 1
ATOM 3401 N N . ASP A 1 233 ? 15.303 10.514 12.208 1.000 31.892 233 ASP A N 1
ATOM 3402 C CA . ASP A 1 233 ? 14.002 11.146 12.105 1.000 29.630 233 ASP A CA 1
ATOM 3403 C C . ASP A 1 233 ? 13.066 10.253 11.291 1.000 31.861 233 ASP A C 1
ATOM 3404 O O . ASP A 1 233 ? 11.883 10.158 11.594 1.000 38.218 233 ASP A O 1
ATOM 3413 N N . TYR A 1 234 ? 13.582 9.715 10.158 1.000 36.967 234 TYR A N 1
ATOM 3414 C CA . TYR A 1 234 ? 12.809 8.801 9.340 1.000 37.378 234 TYR A CA 1
ATOM 3415 C C . TYR A 1 234 ? 13.465 7.428 9.242 1.000 40.439 234 TYR A C 1
ATOM 3416 O O . TYR A 1 234 ? 14.684 7.316 9.154 1.000 51.181 234 TYR A O 1
ATOM 3434 N N . LEU A 1 235 ? 12.610 6.396 9.236 1.000 32.829 235 LEU A N 1
ATOM 3435 C 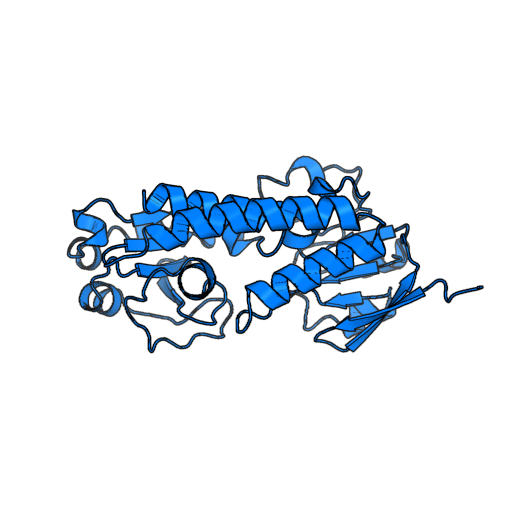CA . LEU A 1 235 ? 13.042 5.017 9.043 1.000 26.729 235 LEU A CA 1
ATOM 3436 C C . LEU A 1 235 ? 12.345 4.486 7.801 1.000 24.378 235 LEU A C 1
ATOM 3437 O O . LEU A 1 235 ? 11.124 4.330 7.778 1.000 29.875 235 LEU A O 1
ATOM 3453 N N . PHE A 1 236 ? 13.146 4.266 6.757 1.000 23.525 236 PHE A N 1
ATOM 3454 C CA . PHE A 1 236 ? 12.644 3.641 5.550 1.000 26.233 236 PHE A CA 1
ATOM 3455 C C . PHE A 1 236 ? 12.863 2.140 5.658 1.000 27.120 236 PHE A C 1
ATOM 3456 O O . PHE A 1 236 ? 13.986 1.693 5.912 1.000 27.645 236 PHE A O 1
ATOM 3473 N N . VAL A 1 237 ? 11.783 1.372 5.480 1.000 29.386 237 VAL A N 1
ATOM 3474 C CA . VAL A 1 237 ? 11.812 -0.059 5.738 1.000 29.055 237 VAL A CA 1
ATOM 3475 C C . VAL A 1 237 ? 11.367 -0.810 4.483 1.000 28.342 237 VAL A C 1
ATOM 3476 O O . VAL A 1 237 ? 10.276 -0.561 3.996 1.000 31.654 237 VAL A O 1
ATOM 3489 N N . ILE A 1 238 ? 12.138 -1.835 4.137 1.000 28.106 238 ILE A N 1
ATOM 3490 C CA . ILE A 1 238 ? 11.829 -2.653 2.965 1.000 24.670 238 ILE A CA 1
ATOM 3491 C C . ILE A 1 238 ? 11.636 -4.093 3.441 1.000 27.473 238 ILE A C 1
ATOM 3492 O O . ILE A 1 238 ? 12.598 -4.741 3.847 1.000 26.735 238 ILE A O 1
ATOM 3508 N N . ASP A 1 239 ? 10.403 -4.574 3.299 1.000 29.564 239 ASP A N 1
ATOM 3509 C CA . ASP A 1 239 ? 9.981 -5.905 3.716 1.000 25.689 239 ASP A CA 1
ATOM 3510 C C . ASP A 1 239 ? 10.358 -6.961 2.672 1.000 20.189 239 ASP A C 1
ATOM 3511 O O . ASP A 1 239 ? 9.526 -7.308 1.833 1.000 25.316 239 ASP A O 1
ATOM 3520 N N . ARG A 1 240 ? 11.568 -7.527 2.782 1.000 22.785 240 ARG A N 1
ATOM 3521 C CA . ARG A 1 240 ? 12.059 -8.495 1.797 1.000 21.881 240 ARG A CA 1
ATOM 3522 C C . ARG A 1 240 ? 11.222 -9.773 1.820 1.000 22.436 240 ARG A C 1
ATOM 3523 O O . ARG A 1 240 ? 10.842 -10.308 0.786 1.000 24.721 240 ARG A O 1
ATOM 3544 N N . ASP A 1 241 ? 10.837 -10.243 3.009 1.000 25.291 241 ASP A N 1
ATOM 3545 C CA . ASP A 1 241 ? 10.125 -11.501 3.074 1.000 27.053 241 ASP A CA 1
ATOM 3546 C C . ASP A 1 241 ? 8.757 -11.424 2.424 1.000 26.185 241 ASP A C 1
ATOM 3547 O O . ASP A 1 241 ? 8.222 -12.450 2.037 1.000 28.951 241 ASP A O 1
ATOM 3556 N N . ALA A 1 242 ? 8.177 -10.232 2.328 1.000 22.106 242 ALA A N 1
ATOM 3557 C CA . ALA A 1 242 ? 6.902 -10.071 1.638 1.000 22.202 242 ALA A CA 1
ATOM 3558 C C . ALA A 1 242 ? 7.001 -10.531 0.195 1.000 23.818 242 ALA A C 1
ATOM 3559 O O . ALA A 1 242 ? 6.028 -11.069 -0.298 1.000 27.737 242 ALA A O 1
ATOM 3566 N N . VAL A 1 243 ? 8.156 -10.364 -0.442 1.000 21.346 243 VAL A N 1
ATOM 3567 C CA . VAL A 1 243 ? 8.250 -10.747 -1.845 1.000 21.997 243 VAL A CA 1
ATOM 3568 C C . VAL A 1 243 ? 9.051 -12.038 -2.016 1.000 25.071 243 VAL A C 1
ATOM 3569 O O . VAL A 1 243 ? 8.890 -12.739 -3.019 1.000 25.599 243 VAL A O 1
ATOM 3582 N N . VAL A 1 244 ? 9.959 -12.343 -1.091 1.000 26.643 244 VAL A N 1
ATOM 3583 C CA . VAL A 1 244 ? 10.777 -13.532 -1.262 1.000 27.428 244 VAL A CA 1
ATOM 3584 C C . VAL A 1 244 ? 10.023 -14.757 -0.754 1.000 31.098 244 VAL A C 1
ATOM 3585 O O . VAL A 1 244 ? 10.097 -15.805 -1.393 1.000 30.557 244 VAL A O 1
ATOM 3598 N N . GLU A 1 245 ? 9.361 -14.627 0.410 1.000 31.964 245 GLU A N 1
ATOM 3599 C CA . GLU A 1 245 ? 8.596 -15.713 1.012 1.000 30.515 245 GLU A CA 1
ATOM 3600 C C . GLU A 1 245 ? 7.086 -15.575 0.812 1.000 31.468 245 GLU A C 1
ATOM 3601 O O . GLU A 1 245 ? 6.349 -16.527 1.094 1.000 36.733 245 GLU A O 1
ATOM 3613 N N . GLY A 1 246 ? 6.613 -14.388 0.414 1.000 26.704 246 GLY A N 1
ATOM 3614 C CA . GLY A 1 246 ? 5.182 -14.148 0.279 1.000 26.861 246 GLY A CA 1
ATOM 3615 C C . GLY A 1 246 ? 4.478 -13.938 1.620 1.000 26.130 246 GLY A C 1
ATOM 3616 O O . GLY A 1 246 ? 3.257 -14.070 1.708 1.000 27.118 246 GLY A O 1
ATOM 3620 N N . LYS A 1 247 ? 5.260 -13.601 2.648 1.000 28.709 247 LYS A N 1
ATOM 3621 C CA . LYS A 1 247 ? 4.756 -13.333 3.981 1.000 27.218 247 LYS A CA 1
ATOM 3622 C C . LYS A 1 247 ? 5.378 -12.040 4.509 1.000 27.528 247 LYS A C 1
ATOM 3623 O O . LYS A 1 247 ? 6.582 -11.972 4.742 1.000 33.383 247 LYS A O 1
ATOM 3642 N N . PRO A 1 248 ? 4.593 -10.956 4.679 1.000 31.501 248 PRO A N 1
ATOM 3643 C CA . PRO A 1 248 ? 5.101 -9.742 5.314 1.000 31.599 248 PRO A CA 1
ATOM 3644 C C . PRO A 1 248 ? 5.568 -9.972 6.748 1.000 34.169 248 PRO A C 1
ATOM 3645 O O . PRO A 1 248 ? 4.819 -10.515 7.552 1.000 32.640 248 PRO A O 1
ATOM 3656 N N . THR A 1 249 ? 6.824 -9.604 7.008 1.000 29.968 249 THR A N 1
ATOM 3657 C CA . THR A 1 249 ? 7.387 -9.702 8.346 1.000 34.228 249 THR A CA 1
ATOM 3658 C C . THR A 1 249 ? 7.966 -8.373 8.824 1.000 38.579 249 THR A C 1
ATOM 3659 O O . THR A 1 249 ? 8.442 -8.316 9.948 1.000 33.488 249 THR A O 1
ATOM 3670 N N . ALA A 1 250 ? 7.900 -7.290 8.048 1.000 34.618 250 ALA A N 1
ATOM 3671 C CA . ALA A 1 250 ? 8.653 -6.092 8.414 1.000 31.412 250 ALA A CA 1
ATOM 3672 C C . ALA A 1 250 ? 8.109 -5.493 9.712 1.000 31.517 250 ALA A C 1
ATOM 3673 O O . ALA A 1 250 ? 8.885 -5.094 10.568 1.000 32.803 250 ALA A O 1
ATOM 3680 N N . LYS A 1 251 ? 6.788 -5.344 9.792 1.000 33.562 251 LYS A N 1
ATOM 3681 C CA . LYS A 1 251 ? 6.176 -4.596 10.878 1.000 34.008 251 LYS A CA 1
ATOM 3682 C C . LYS A 1 251 ? 6.407 -5.353 12.185 1.000 36.181 251 LYS A C 1
ATOM 3683 O O . LYS A 1 251 ? 6.858 -4.741 13.149 1.000 37.199 251 LYS A O 1
ATOM 3702 N N . GLN A 1 252 ? 6.176 -6.676 12.189 1.000 35.642 252 GLN A N 1
ATOM 3703 C CA . GLN A 1 252 ? 6.407 -7.478 13.390 1.000 34.663 252 GLN A CA 1
ATOM 3704 C C . GLN A 1 252 ? 7.882 -7.384 13.763 1.000 36.562 252 GLN A C 1
ATOM 3705 O O . GLN A 1 252 ? 8.214 -7.417 14.933 1.000 43.252 252 GLN A O 1
ATOM 3719 N N . THR A 1 253 ? 8.764 -7.292 12.763 1.000 44.890 253 THR A N 1
ATOM 3720 C CA . THR A 1 253 ? 10.199 -7.296 13.008 1.000 48.765 253 THR A CA 1
ATOM 3721 C C . THR A 1 253 ? 10.665 -5.991 13.658 1.000 44.915 253 THR A C 1
ATOM 3722 O O . THR A 1 253 ? 11.540 -6.034 14.526 1.000 95.995 253 THR A O 1
ATOM 3733 N N . ILE A 1 254 ? 10.170 -4.829 13.215 1.000 40.689 254 ILE A N 1
ATOM 3734 C CA . ILE A 1 254 ? 10.809 -3.581 13.635 1.000 48.475 254 ILE A CA 1
ATOM 3735 C C . ILE A 1 254 ? 10.057 -2.975 14.821 1.000 42.595 254 ILE A C 1
ATOM 3736 O O . ILE A 1 254 ? 10.636 -2.193 15.577 1.000 45.963 254 ILE A O 1
ATOM 3752 N N . GLU A 1 255 ? 8.780 -3.333 14.990 1.000 55.247 255 GLU A N 1
ATOM 3753 C CA . GLU A 1 255 ? 7.976 -2.766 16.065 1.000 57.654 255 GLU A CA 1
ATOM 3754 C C . GLU A 1 255 ? 8.419 -3.470 17.347 1.000 57.069 255 GLU A C 1
ATOM 3755 O O . GLU A 1 255 ? 7.778 -4.439 17.761 1.000 69.160 255 GLU A O 1
ATOM 3767 N N . ASN A 1 256 ? 9.565 -3.032 17.895 1.000 48.672 256 ASN A N 1
ATOM 3768 C CA . ASN A 1 256 ? 10.154 -3.606 19.099 1.000 57.616 256 ASN A CA 1
ATOM 3769 C C . ASN A 1 256 ? 10.643 -2.461 19.985 1.000 55.256 256 ASN A C 1
ATOM 3770 O O . ASN A 1 256 ? 10.772 -1.347 19.494 1.000 46.156 256 ASN A O 1
ATOM 3781 N N . ALA A 1 257 ? 10.907 -2.743 21.286 1.000 60.411 257 ALA A N 1
ATOM 3782 C CA . ALA A 1 257 ? 10.996 -1.693 22.296 1.000 67.732 257 ALA A CA 1
ATOM 3783 C C . ALA A 1 257 ? 12.170 -0.715 22.025 1.000 88.045 257 ALA A C 1
ATOM 3784 O O . ALA A 1 257 ? 12.013 0.593 22.204 1.000 183.549 257 ALA A O 1
ATOM 3791 N N . LEU A 1 258 ? 13.368 -1.283 21.521 1.000 76.983 258 LEU A N 1
ATOM 3792 C CA . LEU A 1 258 ? 14.517 -0.413 21.249 1.000 68.059 258 LEU A CA 1
ATOM 3793 C C . LEU A 1 258 ? 14.157 0.549 20.115 1.000 54.968 258 LEU A C 1
ATOM 3794 O O . LEU A 1 258 ? 14.511 1.725 20.112 1.000 56.974 258 LEU A O 1
ATOM 3810 N N . VAL A 1 259 ? 13.463 0.032 19.107 1.000 48.300 259 VAL A N 1
ATOM 3811 C CA . VAL A 1 259 ? 13.048 0.877 18.009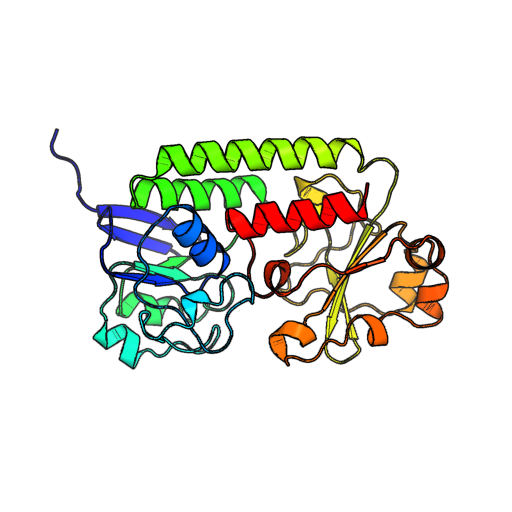 1.000 48.249 259 VAL A CA 1
ATOM 3812 C C . VAL A 1 259 ? 11.961 1.852 18.451 1.000 60.945 259 VAL A C 1
ATOM 3813 O O . VAL A 1 259 ? 11.823 2.934 17.874 1.000 57.060 259 VAL A O 1
ATOM 3826 N N . LYS A 1 260 ? 11.197 1.480 19.494 1.000 55.010 260 LYS A N 1
ATOM 3827 C CA . LYS A 1 260 ? 10.116 2.337 19.951 1.000 54.833 260 LYS A CA 1
ATOM 3828 C C . LYS A 1 260 ? 10.686 3.581 20.643 1.000 49.798 260 LYS A C 1
ATOM 3829 O O . LYS A 1 260 ? 9.954 4.546 20.849 1.000 62.530 260 LYS A O 1
ATOM 3848 N N . LYS A 1 261 ? 11.997 3.579 20.945 1.000 65.238 261 LYS A N 1
ATOM 3849 C CA . LYS A 1 261 ? 12.679 4.745 21.491 1.000 66.081 261 LYS A CA 1
ATOM 3850 C C . LYS A 1 261 ? 12.700 5.886 20.480 1.000 66.989 261 LYS A C 1
ATOM 3851 O O . LYS A 1 261 ? 12.525 7.038 20.874 1.000 80.686 261 LYS A O 1
ATOM 3870 N N . THR A 1 262 ? 12.924 5.537 19.199 1.000 48.664 262 THR A N 1
ATOM 3871 C CA . THR A 1 262 ? 13.420 6.464 18.185 1.000 48.307 262 THR A CA 1
ATOM 3872 C C . THR A 1 262 ? 12.376 7.509 17.800 1.000 52.955 262 THR A C 1
ATOM 3873 O O . THR A 1 262 ? 11.156 7.249 17.849 1.000 49.847 262 THR A O 1
ATOM 3884 N N . LYS A 1 263 ? 12.899 8.685 17.421 1.000 49.787 263 LYS A N 1
ATOM 3885 C CA . LYS A 1 263 ? 12.113 9.766 16.847 1.000 44.508 263 LYS A CA 1
ATOM 3886 C C . LYS A 1 263 ? 11.234 9.227 15.723 1.000 38.634 263 LYS A C 1
ATOM 3887 O O . LYS A 1 263 ? 10.048 9.533 15.649 1.000 36.624 263 LYS A O 1
ATOM 3906 N N . ALA A 1 264 ? 11.820 8.381 14.875 1.000 32.676 264 ALA A N 1
ATOM 3907 C CA . ALA A 1 264 ? 11.075 7.871 13.738 1.000 33.566 264 ALA A CA 1
ATOM 3908 C C . ALA A 1 264 ? 9.795 7.170 14.216 1.000 37.050 264 ALA A C 1
ATOM 3909 O O . ALA A 1 264 ? 8.700 7.467 13.725 1.000 30.428 264 ALA A O 1
ATOM 3916 N N . TYR A 1 265 ? 9.909 6.280 15.213 1.000 39.874 265 TYR A N 1
ATOM 3917 C CA . TYR A 1 265 ? 8.737 5.572 15.714 1.000 38.863 265 TYR A CA 1
ATOM 3918 C C . TYR A 1 265 ? 7.768 6.550 16.384 1.000 40.968 265 TYR A C 1
ATOM 3919 O O . TYR A 1 265 ? 6.570 6.556 16.094 1.000 40.996 265 TYR A O 1
ATOM 3937 N N . GLN A 1 266 ? 8.307 7.367 17.297 1.000 46.865 266 GLN A N 1
ATOM 3938 C CA . GLN A 1 266 ? 7.502 8.229 18.146 1.000 50.815 266 GLN A CA 1
ATOM 3939 C C . GLN A 1 266 ? 6.669 9.170 17.278 1.000 57.040 266 GLN A C 1
ATOM 3940 O O . GLN A 1 266 ? 5.492 9.419 17.550 1.000 54.245 266 GLN A O 1
ATOM 3954 N N . ASN A 1 267 ? 7.275 9.621 16.170 1.000 48.763 267 ASN A N 1
ATOM 3955 C CA . ASN A 1 267 ? 6.742 10.721 15.390 1.000 41.183 267 ASN A CA 1
ATOM 3956 C C . ASN A 1 267 ? 5.952 10.210 14.184 1.000 38.584 267 ASN A C 1
ATOM 3957 O O . ASN A 1 267 ? 5.433 11.014 13.419 1.000 43.318 267 ASN A O 1
ATOM 3968 N N . GLY A 1 268 ? 5.825 8.882 14.069 1.000 33.871 268 GLY A N 1
ATOM 3969 C CA . GLY A 1 268 ? 5.025 8.267 13.027 1.000 31.585 268 GLY A CA 1
ATOM 3970 C C . GLY A 1 268 ? 5.718 8.392 11.671 1.000 34.387 268 GLY A C 1
ATOM 3971 O O . GLY A 1 268 ? 5.059 8.539 10.653 1.000 36.062 268 GLY A O 1
ATOM 3975 N N . HIS A 1 269 ? 7.055 8.330 11.681 1.000 33.014 269 HIS A N 1
ATOM 3976 C CA . HIS A 1 269 ? 7.861 8.547 10.490 1.000 30.935 269 HIS A CA 1
ATOM 3977 C C . HIS A 1 269 ? 8.589 7.256 10.110 1.000 29.596 269 HIS A C 1
ATOM 3978 O O . HIS A 1 269 ? 9.761 7.291 9.722 1.000 32.899 269 HIS A O 1
ATOM 3993 N N . ILE A 1 270 ? 7.892 6.117 10.262 1.000 33.332 270 ILE A N 1
ATOM 3994 C CA . ILE A 1 270 ? 8.354 4.846 9.723 1.000 27.394 270 ILE A CA 1
ATOM 3995 C C . ILE A 1 270 ? 7.600 4.615 8.419 1.000 27.925 270 ILE A C 1
ATOM 3996 O O . ILE A 1 270 ? 6.369 4.616 8.373 1.000 29.547 270 ILE A O 1
ATOM 4012 N N . VAL A 1 271 ? 8.383 4.467 7.349 1.000 27.416 271 VAL A N 1
ATOM 4013 C CA . VAL A 1 271 ? 7.862 4.490 5.998 1.000 25.780 271 VAL A CA 1
ATOM 4014 C C . VAL A 1 271 ? 8.145 3.126 5.379 1.000 32.597 271 VAL A C 1
ATOM 4015 O O . VAL A 1 271 ? 9.301 2.755 5.194 1.000 36.363 271 VAL A O 1
ATOM 4028 N N . TYR A 1 272 ? 7.082 2.365 5.134 1.000 32.587 272 TYR A N 1
ATOM 4029 C CA . TYR A 1 272 ? 7.202 1.008 4.637 1.000 28.563 272 TYR A CA 1
ATOM 4030 C C . TYR A 1 272 ? 7.174 1.089 3.115 1.000 32.115 272 TYR A C 1
ATOM 4031 O O . TYR A 1 272 ? 6.140 1.394 2.537 1.000 29.250 272 TYR A O 1
ATOM 4049 N N . LEU A 1 273 ? 8.345 0.905 2.536 1.000 30.047 273 LEU A N 1
ATOM 4050 C CA . LEU A 1 273 ? 8.450 0.990 1.078 1.000 28.841 273 LEU A CA 1
ATOM 4051 C C . LEU A 1 273 ? 7.933 -0.315 0.481 1.000 34.716 273 LEU A C 1
ATOM 4052 O O . LEU A 1 273 ? 8.188 -1.401 0.984 1.000 38.031 273 LEU A O 1
ATOM 4068 N N . ASP A 1 274 ? 7.327 -0.209 -0.721 1.000 25.430 274 ASP A N 1
ATOM 4069 C CA . ASP A 1 274 ? 6.681 -1.365 -1.332 1.000 21.263 274 ASP A CA 1
ATOM 4070 C C . ASP A 1 274 ? 7.737 -2.254 -2.003 1.000 19.885 274 ASP A C 1
ATOM 4071 O O . ASP A 1 274 ? 8.384 -1.827 -2.962 1.000 20.245 274 ASP A O 1
ATOM 4080 N N . PRO A 1 275 ? 7.990 -3.483 -1.489 1.000 23.850 275 PRO A N 1
ATOM 4081 C CA . PRO A 1 275 ? 9.117 -4.293 -1.954 1.000 22.437 275 PRO A CA 1
ATOM 4082 C C . PRO A 1 275 ? 8.872 -4.798 -3.378 1.000 20.756 275 PRO A C 1
ATOM 4083 O O . PRO A 1 275 ? 9.829 -5.243 -3.998 1.000 24.631 275 PRO A O 1
ATOM 4094 N N . ASN A 1 276 ? 7.615 -4.783 -3.825 1.000 21.179 276 ASN A N 1
ATOM 4095 C CA . ASN A 1 276 ? 7.355 -5.134 -5.222 1.000 21.901 276 ASN A CA 1
ATOM 4096 C C . ASN A 1 276 ? 8.149 -4.213 -6.141 1.000 22.678 276 ASN A C 1
ATOM 4097 O O . ASN A 1 276 ? 8.628 -4.659 -7.193 1.000 22.684 276 ASN A O 1
ATOM 4108 N N . TYR A 1 277 ? 8.211 -2.924 -5.787 1.000 22.728 277 TYR A N 1
ATOM 4109 C CA . TYR A 1 277 ? 8.947 -1.918 -6.528 1.000 21.778 277 TYR A CA 1
ATOM 4110 C C . TYR A 1 277 ? 10.423 -1.925 -6.139 1.000 24.390 277 TYR A C 1
ATOM 4111 O O . TYR A 1 277 ? 11.306 -1.957 -6.994 1.000 25.977 277 TYR A O 1
ATOM 4129 N N . TRP A 1 278 ? 10.699 -1.826 -4.828 1.000 20.574 278 TRP A N 1
ATOM 4130 C CA . TRP A 1 278 ? 12.036 -1.495 -4.395 1.000 23.107 278 TRP A CA 1
ATOM 4131 C C . TRP A 1 278 ? 12.984 -2.686 -4.461 1.000 26.391 278 TRP A C 1
ATOM 4132 O O . TRP A 1 278 ? 14.177 -2.485 -4.682 1.000 25.217 278 TRP A O 1
ATOM 4153 N N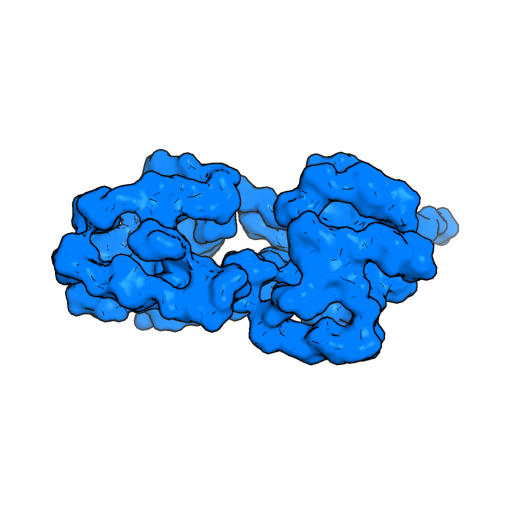 . TYR A 1 279 ? 12.467 -3.880 -4.111 1.000 24.468 279 TYR A N 1
ATOM 4154 C CA . TYR A 1 279 ? 13.302 -5.063 -3.952 1.000 21.198 279 TYR A CA 1
ATOM 4155 C C . TYR A 1 279 ? 13.255 -5.938 -5.214 1.000 18.853 279 TYR A C 1
ATOM 4156 O O . TYR A 1 279 ? 14.284 -6.312 -5.744 1.000 20.355 279 TYR A O 1
ATOM 4174 N N . LEU A 1 280 ? 12.062 -6.344 -5.612 1.000 19.502 280 LEU A N 1
ATOM 4175 C CA . LEU A 1 280 ? 11.905 -7.224 -6.771 1.000 20.738 280 LEU A CA 1
ATOM 4176 C C . LEU A 1 280 ? 12.223 -6.480 -8.072 1.000 20.063 280 LEU A C 1
ATOM 4177 O O . LEU A 1 280 ? 12.577 -7.098 -9.100 1.000 24.537 280 LEU A O 1
ATOM 4193 N N . SER A 1 281 ? 12.073 -5.163 -8.039 1.000 22.698 281 SER A N 1
ATOM 4194 C CA . SER A 1 281 ? 12.234 -4.367 -9.250 1.000 21.958 281 SER A CA 1
ATOM 4195 C C . SER A 1 281 ? 13.193 -3.206 -8.951 1.000 23.819 281 SER A C 1
ATOM 4196 O O . SER A 1 281 ? 14.069 -3.316 -8.075 1.000 25.763 281 SER A O 1
ATOM 4204 N N . GLY A 1 282 ? 12.992 -2.071 -9.622 1.000 24.946 282 GLY A N 1
ATOM 4205 C CA . GLY A 1 282 ? 13.860 -0.924 -9.504 1.000 23.301 282 GLY A CA 1
ATOM 4206 C C . GLY A 1 282 ? 14.531 -0.606 -10.836 1.000 21.034 282 GLY A C 1
ATOM 4207 O O . GLY A 1 282 ? 14.779 -1.532 -11.615 1.000 23.131 282 GLY A O 1
ATOM 4211 N N . GLY A 1 283 ? 14.860 0.678 -11.015 1.000 20.753 283 GLY A N 1
ATOM 4212 C CA . GLY A 1 283 ? 15.677 1.124 -12.122 1.000 18.332 283 GLY A CA 1
ATOM 4213 C C . GLY A 1 283 ? 14.905 1.197 -13.431 1.000 18.306 283 GLY A C 1
ATOM 4214 O O . GLY A 1 283 ? 15.562 1.371 -14.433 1.000 20.917 283 GLY A O 1
ATOM 4218 N N . GLY A 1 284 ? 13.573 1.116 -13.415 1.000 19.461 284 GLY A N 1
ATOM 4219 C CA . GLY A 1 284 ? 12.771 1.361 -14.611 1.000 19.762 284 GLY A CA 1
ATOM 4220 C C . GLY A 1 284 ? 12.000 2.685 -14.567 1.000 20.403 284 GLY A C 1
ATOM 4221 O O . GLY A 1 284 ? 11.871 3.355 -13.524 1.000 20.678 284 GLY A O 1
ATOM 4225 N N . LEU A 1 285 ? 11.422 3.076 -15.709 1.000 19.327 285 LEU A N 1
ATOM 4226 C CA . LEU A 1 285 ? 10.661 4.315 -15.760 1.000 19.318 285 LEU A CA 1
ATOM 4227 C C . LEU A 1 285 ? 9.544 4.318 -14.722 1.000 20.431 285 LEU A C 1
ATOM 4228 O O . LEU A 1 285 ? 9.318 5.348 -14.084 1.000 22.047 285 LEU A O 1
ATOM 4244 N N . THR A 1 286 ? 8.826 3.195 -14.593 1.000 20.359 286 THR A N 1
ATOM 4245 C CA . THR A 1 286 ? 7.679 3.155 -13.703 1.000 19.127 286 THR A CA 1
ATOM 4246 C C . THR A 1 286 ? 8.168 2.925 -12.279 1.000 19.966 286 THR A C 1
ATOM 4247 O O . THR A 1 286 ? 7.706 3.634 -11.388 1.000 19.860 286 THR A O 1
ATOM 4258 N N . SER A 1 287 ? 9.093 1.976 -12.075 1.000 23.269 287 SER A N 1
ATOM 4259 C CA . SER A 1 287 ? 9.542 1.683 -10.707 1.000 22.181 287 SER A CA 1
ATOM 4260 C C . SER A 1 287 ? 10.226 2.906 -10.105 1.000 21.133 287 SER A C 1
ATOM 4261 O O . SER A 1 287 ? 10.009 3.206 -8.916 1.000 22.560 287 SER A O 1
ATOM 4269 N N . VAL A 1 288 ? 11.096 3.601 -10.829 1.000 19.899 288 VAL A N 1
ATOM 4270 C CA . VAL A 1 288 ? 11.759 4.766 -10.250 1.000 19.576 288 VAL A CA 1
ATOM 4271 C C . VAL A 1 288 ? 10.729 5.844 -9.903 1.000 20.224 288 VAL A C 1
ATOM 4272 O O . VAL A 1 288 ? 10.789 6.423 -8.811 1.000 21.964 288 VAL A O 1
ATOM 4285 N N . SER A 1 289 ? 9.782 6.120 -10.809 1.000 19.977 289 SER A N 1
ATOM 4286 C CA . SER A 1 289 ? 8.739 7.107 -10.554 1.000 19.240 289 SER A CA 1
ATOM 4287 C C . SER A 1 289 ? 7.974 6.781 -9.255 1.000 20.925 289 SER A C 1
ATOM 4288 O O . SER A 1 289 ? 7.793 7.646 -8.398 1.000 21.627 289 SER A O 1
ATOM 4296 N N . GLU A 1 290 ? 7.529 5.521 -9.134 1.000 19.152 290 GLU A N 1
ATOM 4297 C CA . GLU A 1 290 ? 6.712 5.075 -8.028 1.000 18.709 290 GLU A CA 1
ATOM 4298 C C . GLU A 1 290 ? 7.539 5.055 -6.752 1.000 20.566 290 GLU A C 1
ATOM 4299 O O . GLU A 1 290 ? 6.982 5.339 -5.683 1.000 21.332 290 GLU A O 1
ATOM 4311 N N . MET A 1 291 ? 8.811 4.661 -6.847 1.000 21.233 291 MET A N 1
ATOM 4312 C CA . MET A 1 291 ? 9.686 4.677 -5.681 1.000 21.390 291 MET A CA 1
ATOM 4313 C C . MET A 1 291 ? 9.775 6.100 -5.126 1.000 21.712 291 MET A C 1
ATOM 4314 O O . MET A 1 291 ? 9.634 6.328 -3.891 1.000 21.152 291 MET A O 1
ATOM 4328 N N . ILE A 1 292 ? 9.994 7.091 -5.984 1.000 21.431 292 ILE A N 1
ATOM 4329 C CA . ILE A 1 292 ? 10.046 8.474 -5.527 1.000 21.731 292 ILE A CA 1
ATOM 4330 C C . ILE A 1 292 ? 8.705 8.911 -4.930 1.000 22.381 292 ILE A C 1
ATOM 4331 O O . ILE A 1 292 ? 8.682 9.593 -3.888 1.000 25.641 292 ILE A O 1
ATOM 4347 N N . LYS A 1 293 ? 7.578 8.482 -5.498 1.000 22.497 293 LYS A N 1
ATOM 4348 C CA . LYS A 1 293 ? 6.274 8.850 -4.960 1.000 22.924 293 LYS A CA 1
ATOM 4349 C C . LYS A 1 293 ? 6.106 8.319 -3.540 1.000 22.713 293 LYS A C 1
ATOM 4350 O O . LYS A 1 293 ? 5.468 8.975 -2.722 1.000 22.858 293 LYS A O 1
ATOM 4369 N N . GLN A 1 294 ? 6.671 7.136 -3.294 1.000 24.315 294 GLN A N 1
ATOM 4370 C CA . GLN A 1 294 ? 6.596 6.516 -1.985 1.000 24.601 294 GLN A CA 1
ATOM 4371 C C . GLN A 1 294 ? 7.450 7.320 -1.016 1.000 25.589 294 GLN A C 1
ATOM 4372 O O . GLN A 1 294 ? 7.059 7.458 0.161 1.000 24.142 294 GLN A O 1
ATOM 4386 N N . VAL A 1 295 ? 8.594 7.838 -1.461 1.000 24.001 295 VAL A N 1
ATOM 4387 C CA . VAL A 1 295 ? 9.418 8.651 -0.579 1.000 23.777 295 VAL A CA 1
ATOM 4388 C C . VAL A 1 295 ? 8.727 9.988 -0.320 1.000 22.949 295 VAL A C 1
ATOM 4389 O O . VAL A 1 295 ? 8.630 10.416 0.831 1.000 25.887 295 VAL A O 1
ATOM 4402 N N . GLU A 1 296 ? 8.235 10.631 -1.374 1.000 23.927 296 GLU A N 1
ATOM 4403 C CA . GLU A 1 296 ? 7.506 11.889 -1.283 1.000 25.081 296 GLU A CA 1
ATOM 4404 C C . GLU A 1 296 ? 6.402 11.787 -0.241 1.000 28.667 296 GLU A C 1
ATOM 4405 O O . GLU A 1 296 ? 6.275 12.656 0.628 1.000 27.350 296 GLU A O 1
ATOM 4417 N N . GLU A 1 297 ? 5.623 10.709 -0.325 1.000 26.644 297 GLU A N 1
ATOM 4418 C CA . GLU A 1 297 ? 4.476 10.517 0.537 1.000 28.526 297 GLU A CA 1
ATOM 4419 C C . GLU A 1 297 ? 4.928 10.407 1.994 1.000 28.021 297 GLU A C 1
ATOM 4420 O O . GLU A 1 297 ? 4.279 10.951 2.889 1.000 28.483 297 GLU A O 1
ATOM 4432 N N . GLY A 1 298 ? 6.050 9.714 2.234 1.000 30.111 298 GLY A N 1
ATOM 4433 C CA . GLY A 1 298 ? 6.541 9.537 3.589 1.000 31.948 298 GLY A CA 1
ATOM 4434 C C . GLY A 1 298 ? 7.119 10.815 4.194 1.000 33.766 298 GLY A C 1
ATOM 4435 O O . GLY A 1 298 ? 7.105 10.974 5.425 1.000 30.879 298 GLY A O 1
ATOM 4439 N N . LEU A 1 299 ? 7.641 11.711 3.344 1.000 29.407 299 LEU A N 1
ATOM 4440 C CA . LEU A 1 299 ? 8.337 12.900 3.821 1.000 32.279 299 LEU A CA 1
ATOM 4441 C C . LEU A 1 299 ? 7.394 14.104 3.918 1.000 44.616 299 LEU A C 1
ATOM 4442 O O . LEU A 1 299 ? 7.666 15.016 4.700 1.000 37.188 299 LEU A O 1
ATOM 4458 N N . LYS A 1 300 ? 6.294 14.127 3.148 1.000 37.371 300 LYS A N 1
ATOM 4459 C CA . LYS A 1 300 ? 5.499 15.343 3.012 1.000 44.112 300 LYS A CA 1
ATOM 4460 C C . LYS A 1 300 ? 4.868 15.766 4.357 1.000 47.820 300 LYS A C 1
ATOM 4461 O O . LYS A 1 300 ? 4.473 16.952 4.430 1.000 52.597 300 LYS A O 1
#

Radius of gyration: 19.47 Å; Cα contacts (8 Å, |Δi|>4): 561; chains: 1; bounding box: 31×46×68 Å

Solvent-accessible surface area: 13072 Å² total; per-residue (Å²): 176,175,152,94,149,91,29,92,9,157,21,122,64,18,80,7,111,0,89,106,88,7,126,59,1,0,0,1,22,3,0,2,0,2,0,0,42,106,9,65,18,142,2,22,0,0,1,31,128,56,10,0,125,55,1,77,119,8,111,44,112,110,38,68,52,0,13,29,20,108,130,14,60,43,152,57,0,56,120,11,127,6,23,0,0,0,0,13,48,48,0,40,124,29,26,90,117,0,81,147,36,5,47,2,0,35,8,12,37,49,33,108,108,16,63,89,14,0,16,96,20,0,97,26,0,0,85,0,17,43,52,84,134,57,2,83,85,44,8,42,63,3,78,129,40,14,117,94,0,113,112,44,4,72,137,49,91,1,3,0,0,0,0,36,61,38,149,7,12,0,1,1,96,10,1,59,2,1,2,0,13,70,19,0,34,1,45,10,16,23,76,112,20,166,7,127,73,79,70,8,87,90,20,56,44,108,45,1,16,140,62,47,0,25,10,1,0,0,0,15,49,3,25,14,69,114,62,117,95,13,2,122,142,16,1,58,44,83,52,0,82,139,0,83,0,72,121,86,63,60,31,20,72,3,50,14,32,33,4,4,10,17,16,8,0,3,30,0,2,19,45,5,1,100,32,0,32,126,20,5,180